Protein AF-A0A4P0YDC3-F1 (afdb_monomer)

InterPro domains:
  IPR026992 Non-haem dioxygenase, N-terminal domain [PF14226] (11-134)
  IPR027443 Isopenicillin N synthase-like superfamily [G3DSA:2.60.120.330] (5-147)

Secondary structure (DSSP, 8-state):
-----PPPSS--EEE-GGGGSS-HHHHHHHHHHHHHHHHHTS--EEE-----HHHHHHHHHHHHHHHTS-HHHHHTTBGGG-TTS-EEE-TT--B-TTSPBPS--EEE---B--TTSHHHHTT-TT-B-----S-TTHHHHHHHHHHHH--PPP------PPPP----------------

Solvent-accessible surface area (backbone atoms only — not comparable to full-atom values): 11478 Å² total; per-residue (Å²): 136,84,82,79,78,67,81,76,92,71,72,52,73,44,66,46,53,45,66,79,52,88,52,63,69,53,29,48,54,45,50,51,51,52,54,45,36,50,73,65,67,63,51,64,48,78,40,61,78,82,71,60,65,67,48,58,49,33,34,51,52,36,51,52,57,56,70,68,46,56,66,75,66,42,56,77,41,29,24,91,77,37,89,19,67,22,19,27,41,61,64,50,72,57,53,63,84,92,54,69,56,41,95,48,69,51,71,46,78,70,73,76,32,56,80,86,34,70,55,36,69,68,65,40,83,64,43,26,57,61,69,69,69,99,48,90,64,28,59,65,27,55,49,55,58,59,62,70,78,65,67,81,74,77,82,79,84,72,87,78,80,80,86,84,84,85,82,89,80,92,82,93,82,86,85,80,85,84,89,134

Radius of gyration: 25.14 Å; Cα contacts (8 Å, |Δi|>4): 186; chains: 1; bounding box: 80×45×43 Å

Nearest PDB structures (foldseek):
  6jyv-assembly2_B  TM=8.951E-01  e=2.544E-10  Pseudomonas aeruginosa PAO1
  5c3p-assembly2_B  TM=7.351E-01  e=6.019E-05  Neurospora crassa
  5c3q-assembly4_D  TM=7.100E-01  e=6.019E-05  Neurospora crassa
  1gp4-assembly1_A  TM=6.843E-01  e=4.316E-05  Arabidopsis thaliana
  5c3p-assembly1_A  TM=7.098E-01  e=1.429E-04  Neurospora crassa

Sequence (180 aa):
MTAVKHAFTELPTIDIRDLAGDDLARRQAVADAIGRAAREVGFFYITGHGIDPALIAGVREAAKQIFALPMEEKMNYYIGHSKSHKGYVPEGEEIYGSGKPDHKEAFDIGFQAADDHPLVLAGTPLIGANEWPDLPDFRARGAGLLRRGFRPRPPSVRRFRPRARPAGRVFQTGGDLPAG

Foldseek 3Di:
DDPPLDDDPDAAEAECQCCPPPDPVSVVVSVVVVVCSCVRPVGHHYDNPPDDVVLVVLQVVLVVQLVPDDPVLQCVQDLVPDQQSFGKDDFQPDDDDPHGTDGDIDGGDDDADDCPRPCNVVSPHNDYHHDFDPDPCNCVSNVVVVVVVDDPDDPPDDPDDDDDDDDDDDDDDDDDDDDD

pLDDT: mean 79.77, std 24.05, range [25.38, 98.12]

Structure (mmCIF, N/CA/C/O backbone):
data_AF-A0A4P0YDC3-F1
#
_entry.id   AF-A0A4P0YDC3-F1
#
loop_
_atom_site.group_PDB
_atom_site.id
_atom_site.type_symbol
_atom_site.label_atom_id
_atom_site.label_alt_id
_atom_site.label_comp_id
_atom_site.label_asym_id
_atom_site.label_entity_id
_atom_site.label_seq_id
_atom_site.pdbx_PDB_ins_code
_atom_site.Cartn_x
_atom_site.Cartn_y
_atom_site.Cartn_z
_atom_site.occupancy
_atom_site.B_iso_or_equiv
_atom_site.auth_seq_id
_atom_site.auth_comp_id
_atom_site.auth_asym_id
_atom_site.auth_atom_id
_atom_site.pdbx_PDB_model_num
ATOM 1 N N . MET A 1 1 ? 25.829 27.439 -11.980 1.00 39.50 1 MET A N 1
ATOM 2 C CA . MET A 1 1 ? 25.140 26.679 -13.042 1.00 39.50 1 MET A CA 1
ATOM 3 C C . MET A 1 1 ? 23.756 26.321 -12.539 1.00 39.50 1 MET A C 1
ATOM 5 O O . MET A 1 1 ? 23.632 25.491 -11.650 1.00 39.50 1 MET A O 1
ATOM 9 N N . THR A 1 2 ? 22.738 27.020 -13.024 1.00 41.06 2 THR A N 1
ATOM 10 C CA . THR A 1 2 ? 21.336 26.783 -12.672 1.00 41.06 2 THR A CA 1
ATOM 11 C C . THR A 1 2 ? 20.883 25.525 -13.407 1.00 41.06 2 THR A C 1
ATOM 13 O O . THR A 1 2 ? 20.904 25.504 -14.635 1.00 41.06 2 THR A O 1
ATOM 16 N N . ALA A 1 3 ? 20.547 24.456 -12.684 1.00 53.84 3 ALA A N 1
ATOM 17 C CA . ALA A 1 3 ? 19.982 23.261 -13.300 1.00 53.84 3 ALA A CA 1
ATOM 18 C C . ALA A 1 3 ? 18.631 23.635 -13.921 1.00 53.84 3 ALA A C 1
ATOM 20 O O . ALA A 1 3 ? 17.686 23.976 -13.209 1.00 53.84 3 ALA A O 1
ATOM 21 N N . VAL A 1 4 ? 18.549 23.612 -15.250 1.00 53.22 4 VAL A N 1
ATOM 22 C CA . VAL A 1 4 ? 17.273 23.720 -15.954 1.00 53.22 4 VAL A CA 1
ATOM 23 C C . VAL A 1 4 ? 16.505 22.440 -15.634 1.00 53.22 4 VAL A C 1
ATOM 25 O O . VAL A 1 4 ? 16.855 21.365 -16.115 1.00 53.22 4 VAL A O 1
ATOM 28 N N . LYS A 1 5 ? 15.486 22.532 -14.774 1.00 59.75 5 LYS A N 1
ATOM 29 C CA . LYS A 1 5 ? 14.489 21.466 -14.641 1.00 59.75 5 LYS A CA 1
ATOM 30 C C . LYS A 1 5 ? 13.738 21.414 -15.966 1.00 59.75 5 LYS A C 1
ATOM 32 O O . LYS A 1 5 ? 12.913 22.285 -16.232 1.00 59.75 5 LYS A O 1
ATOM 37 N N . HIS A 1 6 ? 14.047 20.437 -16.810 1.00 64.69 6 HIS A N 1
ATOM 38 C CA . HIS A 1 6 ? 13.175 20.126 -17.932 1.00 64.69 6 HIS A CA 1
ATOM 39 C C . HIS A 1 6 ? 11.819 19.714 -17.352 1.00 64.69 6 HIS A C 1
ATOM 41 O O . HIS A 1 6 ? 11.732 18.757 -16.586 1.00 64.69 6 HIS A O 1
ATOM 47 N N . ALA A 1 7 ? 10.778 20.492 -17.644 1.00 79.94 7 ALA A N 1
ATOM 48 C CA . ALA A 1 7 ? 9.418 20.109 -17.304 1.00 79.94 7 ALA A CA 1
ATOM 49 C C . ALA A 1 7 ? 9.028 18.903 -18.171 1.00 79.94 7 ALA A C 1
ATOM 51 O O . ALA A 1 7 ? 9.237 18.924 -19.384 1.00 79.94 7 ALA A O 1
ATOM 52 N N . PHE A 1 8 ? 8.496 17.849 -17.556 1.00 83.69 8 PHE A N 1
ATOM 53 C CA . PHE A 1 8 ? 7.957 16.692 -18.269 1.00 83.69 8 PHE A CA 1
ATOM 54 C C . PHE A 1 8 ? 6.505 16.964 -18.684 1.00 83.69 8 PHE A C 1
ATOM 56 O O . PHE A 1 8 ? 5.779 17.675 -17.991 1.00 83.69 8 PHE A O 1
ATOM 63 N N . THR A 1 9 ? 6.074 16.394 -19.808 1.00 89.38 9 THR A N 1
ATOM 64 C CA . THR A 1 9 ? 4.695 16.525 -20.318 1.00 89.38 9 THR A CA 1
ATOM 65 C C . THR A 1 9 ? 3.854 15.272 -20.096 1.00 89.38 9 THR A C 1
ATOM 67 O O . THR A 1 9 ? 2.636 15.320 -20.233 1.00 89.38 9 THR A O 1
ATOM 70 N N . GLU A 1 10 ? 4.488 14.155 -19.744 1.00 90.69 10 GLU A N 1
ATOM 71 C CA . GLU A 1 10 ? 3.836 12.878 -19.465 1.00 90.69 10 GLU A CA 1
ATOM 72 C C . GLU A 1 10 ? 4.596 12.100 -18.386 1.00 90.69 10 GLU A C 1
ATOM 74 O O . GLU A 1 10 ? 5.800 12.290 -18.196 1.00 90.69 10 GLU A O 1
ATOM 79 N N . LEU A 1 11 ? 3.888 11.224 -17.670 1.00 93.44 11 LEU A N 1
ATOM 80 C CA . LEU A 1 11 ? 4.512 10.308 -16.720 1.00 93.44 11 LEU A CA 1
ATOM 81 C C . LEU A 1 11 ? 5.037 9.073 -17.464 1.00 93.44 11 LEU A C 1
ATOM 83 O O . LEU A 1 11 ? 4.252 8.399 -18.140 1.00 93.44 11 LEU A O 1
ATOM 87 N N . PRO A 1 12 ? 6.323 8.715 -17.305 1.00 95.50 12 PRO A N 1
ATOM 88 C CA . PRO A 1 12 ? 6.865 7.500 -17.893 1.00 95.50 12 PRO A CA 1
ATOM 89 C C . PRO A 1 12 ? 6.092 6.271 -17.420 1.00 95.50 12 PRO A C 1
ATOM 91 O O . PRO A 1 12 ? 5.760 6.153 -16.241 1.00 95.50 12 PRO A O 1
ATOM 94 N N . THR A 1 13 ? 5.844 5.329 -18.326 1.00 97.50 13 THR A N 1
ATOM 95 C CA . THR A 1 13 ? 5.317 4.004 -17.984 1.00 97.50 13 THR A CA 1
ATOM 96 C C . THR A 1 13 ? 6.410 2.970 -18.208 1.00 97.50 13 THR A C 1
ATOM 98 O O . THR A 1 13 ? 6.936 2.854 -19.312 1.00 97.50 13 THR A O 1
ATOM 101 N N . ILE A 1 14 ? 6.770 2.232 -17.159 1.00 97.69 14 ILE A N 1
ATOM 102 C CA . ILE A 1 14 ? 7.899 1.301 -17.161 1.00 97.69 14 ILE A CA 1
ATOM 103 C C . ILE A 1 14 ? 7.389 -0.120 -16.946 1.00 97.69 14 ILE A C 1
ATOM 105 O O . ILE A 1 14 ? 6.765 -0.426 -15.930 1.00 97.69 14 ILE A O 1
ATOM 109 N N . ASP A 1 15 ? 7.701 -1.003 -17.889 1.00 97.00 15 ASP A N 1
ATOM 110 C CA . ASP A 1 15 ? 7.456 -2.432 -17.739 1.00 97.00 15 ASP A CA 1
ATOM 111 C C . ASP A 1 15 ? 8.577 -3.081 -16.925 1.00 97.00 15 ASP A C 1
ATOM 113 O O . ASP A 1 15 ? 9.754 -2.975 -17.275 1.00 97.00 15 ASP A O 1
ATOM 117 N N . ILE A 1 16 ? 8.213 -3.753 -15.833 1.00 97.50 16 ILE A N 1
ATOM 118 C CA . ILE A 1 16 ? 9.182 -4.344 -14.906 1.00 97.50 16 ILE A CA 1
ATOM 119 C C . ILE A 1 16 ? 9.328 -5.864 -15.024 1.00 97.50 16 ILE A C 1
ATOM 121 O O . ILE A 1 16 ? 9.996 -6.465 -14.180 1.00 97.50 16 ILE A O 1
ATOM 125 N N . ARG A 1 17 ? 8.741 -6.507 -16.046 1.00 95.75 17 ARG A N 1
ATOM 126 C CA . ARG A 1 17 ? 8.781 -7.976 -16.210 1.00 95.75 17 ARG A CA 1
ATOM 127 C C . ARG A 1 17 ? 10.196 -8.541 -16.150 1.00 95.75 17 ARG A C 1
ATOM 129 O O . ARG A 1 17 ? 10.429 -9.552 -15.489 1.00 95.75 17 ARG A O 1
ATOM 136 N N . ASP A 1 18 ? 11.142 -7.859 -16.787 1.00 95.50 18 ASP A N 1
ATOM 137 C CA . ASP A 1 18 ? 12.527 -8.319 -16.867 1.00 95.50 18 ASP A CA 1
ATOM 138 C C . ASP A 1 18 ? 13.286 -8.230 -15.529 1.00 95.50 18 ASP A C 1
ATOM 140 O O . ASP A 1 18 ? 14.314 -8.889 -15.381 1.00 95.50 18 ASP A O 1
ATOM 144 N N . LEU A 1 19 ? 12.783 -7.509 -14.510 1.00 95.00 19 LEU A N 1
ATOM 145 C CA . LEU A 1 19 ? 13.422 -7.467 -13.180 1.00 95.00 19 LEU A CA 1
ATOM 146 C C . LEU A 1 19 ? 13.466 -8.838 -12.496 1.00 95.00 19 LEU A C 1
ATOM 148 O O . LEU A 1 19 ? 14.364 -9.098 -11.690 1.00 95.00 19 LEU A O 1
ATOM 152 N N . ALA A 1 20 ? 12.497 -9.703 -12.800 1.00 90.38 20 ALA A N 1
ATOM 153 C CA . ALA A 1 20 ? 12.413 -11.052 -12.253 1.00 90.38 20 ALA A CA 1
ATOM 154 C C . ALA A 1 20 ? 13.224 -12.088 -13.055 1.00 90.38 20 ALA A C 1
ATOM 156 O O . ALA A 1 20 ? 13.320 -13.232 -12.617 1.00 90.38 20 ALA A O 1
ATOM 157 N N . GLY A 1 21 ? 13.785 -11.710 -14.209 1.00 90.19 21 GLY A N 1
ATOM 158 C CA . GLY A 1 21 ? 14.547 -12.603 -15.080 1.00 90.19 21 GLY A CA 1
ATOM 159 C C . GLY A 1 21 ? 16.015 -12.781 -14.677 1.00 90.19 21 GLY A C 1
ATOM 160 O O . GLY A 1 21 ? 16.548 -12.096 -13.799 1.00 90.19 21 GLY A O 1
ATOM 161 N N . ASP A 1 22 ? 16.697 -13.691 -15.374 1.00 93.75 22 ASP A N 1
ATOM 162 C CA . ASP A 1 22 ? 18.116 -13.997 -15.144 1.00 93.75 22 ASP A CA 1
ATOM 163 C C . ASP A 1 22 ? 19.075 -13.173 -16.018 1.00 93.75 22 ASP A C 1
ATOM 165 O O . ASP A 1 22 ? 20.266 -13.074 -15.713 1.00 93.75 22 ASP A O 1
ATOM 169 N N . ASP A 1 23 ? 18.568 -12.525 -17.069 1.00 97.19 23 ASP A N 1
ATOM 170 C CA . ASP A 1 23 ? 19.362 -11.683 -17.966 1.00 97.19 23 ASP A CA 1
ATOM 171 C C . ASP A 1 23 ? 19.769 -10.378 -17.259 1.00 97.19 23 ASP A C 1
ATOM 173 O O . ASP A 1 23 ? 18.944 -9.545 -16.877 1.00 97.19 23 ASP A O 1
ATOM 177 N N . LEU A 1 24 ? 21.074 -10.200 -17.041 1.00 97.31 24 LEU A N 1
ATOM 178 C CA . LEU A 1 24 ? 21.610 -9.004 -16.395 1.00 97.31 24 LEU A CA 1
ATOM 179 C C . LEU A 1 24 ? 21.402 -7.738 -17.236 1.00 97.31 24 LEU A C 1
ATOM 181 O O . LEU A 1 24 ? 21.070 -6.702 -16.667 1.00 97.31 24 LEU A O 1
ATOM 185 N N . ALA A 1 25 ? 21.563 -7.812 -18.558 1.00 97.88 25 ALA A N 1
ATOM 186 C CA . ALA A 1 25 ? 21.451 -6.644 -19.425 1.00 97.88 25 ALA A CA 1
ATOM 187 C C . ALA A 1 25 ? 20.013 -6.113 -19.445 1.00 97.88 25 ALA A C 1
ATOM 189 O O . ALA A 1 25 ? 19.796 -4.906 -19.340 1.00 97.88 25 ALA A O 1
ATOM 190 N N . ARG A 1 26 ? 19.022 -7.012 -19.484 1.00 97.19 26 ARG A N 1
ATOM 191 C CA . ARG A 1 26 ? 17.603 -6.625 -19.418 1.00 97.19 26 ARG A CA 1
ATOM 192 C C . ARG A 1 26 ? 17.219 -6.037 -18.066 1.00 97.19 26 ARG A C 1
ATOM 194 O O . ARG A 1 26 ? 16.576 -4.991 -18.014 1.00 97.19 26 ARG A O 1
ATOM 201 N N . ARG A 1 27 ? 17.674 -6.646 -16.966 1.00 97.75 27 ARG A N 1
ATOM 202 C CA . ARG A 1 27 ? 17.483 -6.084 -15.617 1.00 97.75 27 ARG A CA 1
ATOM 203 C C . ARG A 1 27 ? 18.089 -4.689 -15.493 1.00 97.75 27 ARG A C 1
ATOM 205 O O . ARG A 1 27 ? 17.446 -3.801 -14.938 1.00 97.75 27 ARG A O 1
ATOM 212 N N . GLN A 1 28 ? 19.295 -4.497 -16.029 1.00 98.00 28 GLN A N 1
ATOM 213 C CA . GLN A 1 28 ? 19.970 -3.202 -16.017 1.00 98.00 28 GLN A CA 1
ATOM 214 C C . GLN A 1 28 ? 19.194 -2.161 -16.828 1.00 98.00 28 GLN A C 1
ATOM 216 O O . GLN A 1 28 ? 18.989 -1.057 -16.340 1.00 98.00 28 GLN A O 1
ATOM 221 N N . ALA A 1 29 ? 18.680 -2.518 -18.007 1.00 97.94 29 ALA A N 1
ATOM 222 C CA . ALA A 1 29 ? 17.886 -1.604 -18.825 1.00 97.94 29 ALA A CA 1
ATOM 223 C C . ALA A 1 29 ? 16.626 -1.098 -18.095 1.00 97.94 29 ALA A C 1
ATOM 225 O O . ALA A 1 29 ? 16.324 0.098 -18.147 1.00 97.94 29 ALA A O 1
ATOM 226 N N . VAL A 1 30 ? 15.920 -1.978 -17.369 1.00 97.94 30 VAL A N 1
ATOM 227 C CA . VAL A 1 30 ? 14.769 -1.576 -16.541 1.00 97.94 30 VAL A CA 1
ATOM 228 C C . VAL A 1 30 ? 15.212 -0.697 -15.368 1.00 97.94 30 VAL A C 1
ATOM 230 O O . VAL A 1 30 ? 14.593 0.335 -15.110 1.00 97.94 30 VAL A O 1
ATOM 233 N N . ALA A 1 31 ? 16.298 -1.058 -14.676 1.00 97.69 31 ALA A N 1
ATOM 234 C CA . ALA A 1 31 ? 16.840 -0.255 -13.579 1.00 97.69 31 ALA A CA 1
ATOM 235 C C . ALA A 1 31 ? 17.259 1.152 -14.042 1.00 97.69 31 ALA A C 1
ATOM 237 O O . ALA A 1 31 ? 16.962 2.137 -13.364 1.00 97.69 31 ALA A O 1
ATOM 238 N N . ASP A 1 32 ? 17.872 1.266 -15.220 1.00 98.12 32 ASP A N 1
ATOM 239 C CA . ASP A 1 32 ? 18.261 2.542 -15.818 1.00 98.12 32 ASP A CA 1
ATOM 240 C C . ASP A 1 32 ? 17.036 3.385 -16.188 1.00 98.12 32 ASP A C 1
ATOM 242 O O . ASP A 1 32 ? 17.044 4.602 -15.991 1.00 98.12 32 ASP A O 1
ATOM 246 N N . ALA A 1 33 ? 15.968 2.759 -16.693 1.00 97.12 33 ALA A N 1
ATOM 247 C CA . ALA A 1 33 ? 14.707 3.441 -16.972 1.00 97.12 33 ALA A CA 1
ATOM 248 C C . ALA A 1 33 ? 14.066 3.996 -15.690 1.00 97.12 33 ALA A C 1
ATOM 250 O O . ALA A 1 33 ? 13.703 5.173 -15.655 1.00 97.12 33 ALA A O 1
ATOM 251 N N . ILE A 1 34 ? 14.007 3.192 -14.621 1.00 97.69 34 ILE A N 1
ATOM 252 C CA . ILE A 1 34 ? 13.526 3.626 -13.298 1.00 97.69 34 ILE A CA 1
ATOM 253 C C . ILE A 1 34 ? 14.390 4.778 -12.777 1.00 97.69 34 ILE A C 1
ATOM 255 O O . ILE A 1 34 ? 13.869 5.805 -12.345 1.00 97.69 34 ILE A O 1
ATOM 259 N N . GLY A 1 35 ? 15.715 4.641 -12.862 1.00 97.00 35 GLY A N 1
ATOM 260 C CA . GLY A 1 35 ? 16.661 5.651 -12.400 1.00 97.00 35 GLY A CA 1
ATOM 261 C C . GLY A 1 35 ? 16.582 6.967 -13.178 1.00 97.00 35 GLY A C 1
ATOM 262 O O . GLY A 1 35 ? 16.811 8.028 -12.599 1.00 97.00 35 GLY A O 1
ATOM 263 N N . ARG A 1 36 ? 16.268 6.937 -14.479 1.00 95.50 36 ARG A N 1
ATOM 264 C CA . ARG A 1 36 ? 15.984 8.152 -15.264 1.00 95.50 36 ARG A CA 1
ATOM 265 C C . ARG A 1 36 ? 14.669 8.791 -14.830 1.00 95.50 36 ARG A C 1
ATOM 267 O O . ARG A 1 36 ? 14.685 9.950 -14.428 1.00 95.50 36 ARG A O 1
ATOM 274 N N . ALA A 1 37 ? 13.573 8.031 -14.798 1.00 95.56 37 ALA A N 1
ATOM 275 C CA . ALA A 1 37 ? 12.265 8.554 -14.403 1.00 95.56 37 ALA A CA 1
ATOM 276 C C . ALA A 1 37 ? 12.279 9.159 -12.988 1.00 95.56 37 ALA A C 1
ATOM 278 O O . ALA A 1 37 ? 11.754 10.247 -12.772 1.00 95.56 37 ALA A O 1
ATOM 279 N N . ALA A 1 38 ? 12.956 8.516 -12.034 1.00 95.31 38 ALA A N 1
ATOM 280 C CA . ALA A 1 38 ? 13.101 9.033 -10.676 1.00 95.31 38 ALA A CA 1
ATOM 281 C C . ALA A 1 38 ? 13.884 10.360 -10.607 1.00 95.31 38 ALA A C 1
ATOM 283 O O . ALA A 1 38 ? 13.545 11.220 -9.800 1.00 95.31 38 ALA A O 1
ATOM 284 N N . ARG A 1 39 ? 14.922 10.545 -11.437 1.00 94.44 39 ARG A N 1
ATOM 285 C CA . ARG A 1 39 ? 15.751 11.767 -11.440 1.00 94.44 39 ARG A CA 1
ATOM 286 C C . ARG A 1 39 ? 15.124 12.919 -12.217 1.00 94.44 39 ARG A C 1
ATOM 288 O O . ARG A 1 39 ? 15.295 14.069 -11.826 1.00 94.44 39 ARG A O 1
ATOM 295 N N . GLU A 1 40 ? 14.457 12.614 -13.322 1.00 92.69 40 GLU A N 1
ATOM 296 C CA . GLU A 1 40 ? 13.943 13.618 -14.259 1.00 92.69 40 GLU A CA 1
ATOM 297 C C . GLU A 1 40 ? 12.503 14.030 -13.932 1.00 92.69 40 GLU A C 1
ATOM 299 O O . GLU A 1 40 ? 12.160 15.203 -14.052 1.00 92.69 40 GLU A O 1
ATOM 304 N N . VAL A 1 41 ? 11.676 13.085 -13.472 1.00 94.19 41 VAL A N 1
ATOM 305 C CA . VAL A 1 41 ? 10.235 13.284 -13.228 1.00 94.19 41 VAL A CA 1
ATOM 306 C C . VAL A 1 41 ? 9.893 13.169 -11.741 1.00 94.19 41 VAL A C 1
ATOM 308 O O . VAL A 1 41 ? 9.091 13.941 -11.223 1.00 94.19 41 VAL A O 1
ATOM 311 N N . GLY A 1 42 ? 10.496 12.203 -11.044 1.00 93.25 42 GLY A N 1
ATOM 312 C CA . GLY A 1 42 ? 10.187 11.864 -9.650 1.00 93.25 42 GLY A CA 1
ATOM 313 C C . GLY A 1 42 ? 9.027 10.874 -9.481 1.00 93.25 42 GLY A C 1
ATOM 314 O O . GLY A 1 42 ? 8.858 10.329 -8.395 1.00 93.25 42 GLY A O 1
ATOM 315 N N . PHE A 1 43 ? 8.275 10.588 -10.550 1.00 94.56 43 PHE A N 1
ATOM 316 C CA . PHE A 1 43 ? 7.151 9.646 -10.574 1.00 94.56 43 PHE A CA 1
ATOM 317 C C . PHE A 1 43 ? 7.097 8.885 -11.905 1.00 94.56 43 PHE A C 1
ATOM 319 O O . PHE A 1 43 ? 7.576 9.372 -12.928 1.00 94.56 43 PHE A O 1
ATOM 326 N N . PHE A 1 44 ? 6.510 7.688 -11.894 1.00 96.62 44 PHE A N 1
ATOM 327 C CA . PHE A 1 44 ? 6.279 6.859 -13.080 1.00 96.62 44 PHE A CA 1
ATOM 328 C C . PHE A 1 44 ? 5.198 5.808 -12.799 1.00 96.62 44 PHE A C 1
ATOM 330 O O . PHE A 1 44 ? 4.986 5.407 -11.653 1.00 96.62 44 PHE A O 1
ATOM 337 N N . TYR A 1 45 ? 4.532 5.336 -13.850 1.00 97.06 45 TYR A N 1
ATOM 338 C CA . TYR A 1 45 ? 3.656 4.170 -13.798 1.00 97.06 45 TYR A CA 1
ATOM 339 C C . TYR A 1 45 ? 4.458 2.884 -13.998 1.00 97.06 45 TYR A C 1
ATOM 341 O O . TYR A 1 45 ? 5.460 2.860 -14.713 1.00 97.06 45 TYR A O 1
ATOM 349 N N . ILE A 1 46 ? 3.988 1.796 -13.392 1.00 96.38 46 ILE A N 1
ATOM 350 C CA . ILE A 1 46 ? 4.568 0.461 -13.547 1.00 96.38 46 ILE A CA 1
ATOM 351 C C . ILE A 1 46 ? 3.561 -0.445 -14.248 1.00 96.38 46 ILE A C 1
ATOM 353 O O . ILE A 1 46 ? 2.402 -0.528 -13.845 1.00 96.38 46 ILE A O 1
ATOM 357 N N . THR A 1 47 ? 4.027 -1.191 -15.243 1.00 96.88 47 THR A N 1
ATOM 358 C CA . THR A 1 47 ? 3.302 -2.309 -15.859 1.00 96.88 47 THR A CA 1
ATOM 359 C C . THR A 1 47 ? 4.108 -3.595 -15.707 1.00 96.88 47 THR A C 1
ATOM 361 O O . THR A 1 47 ? 5.255 -3.586 -15.261 1.00 96.88 47 THR A O 1
ATOM 364 N N . GLY A 1 48 ? 3.499 -4.747 -15.999 1.00 95.19 48 GLY A N 1
ATOM 365 C CA . GLY A 1 48 ? 4.240 -6.009 -15.955 1.00 95.19 48 GLY A CA 1
ATOM 366 C C . GLY A 1 48 ? 4.594 -6.510 -14.545 1.00 95.19 48 GLY A C 1
ATOM 367 O O . GLY A 1 48 ? 5.379 -7.440 -14.399 1.00 95.19 48 GLY A O 1
ATOM 368 N N . HIS A 1 49 ? 3.989 -5.938 -13.499 1.00 94.00 49 HIS A N 1
ATOM 369 C CA . HIS A 1 49 ? 4.250 -6.268 -12.091 1.00 94.00 49 HIS A CA 1
ATOM 370 C C . HIS A 1 49 ? 3.731 -7.653 -11.649 1.00 94.00 49 HIS A C 1
ATOM 372 O O . HIS A 1 49 ? 4.070 -8.122 -10.565 1.00 94.00 49 HIS A O 1
ATOM 378 N N . GLY A 1 50 ? 2.886 -8.315 -12.450 1.00 92.56 50 GLY A N 1
ATOM 379 C CA . GLY A 1 50 ? 2.395 -9.672 -12.162 1.00 92.56 50 GLY A CA 1
ATOM 380 C C . GLY A 1 50 ? 1.485 -9.782 -10.928 1.00 92.56 50 GLY A C 1
ATOM 381 O O . GLY A 1 50 ? 1.372 -10.859 -10.335 1.00 92.56 50 GLY A O 1
ATOM 382 N N . ILE A 1 51 ? 0.857 -8.674 -10.520 1.00 92.06 51 ILE A N 1
ATOM 383 C CA . ILE A 1 51 ? -0.162 -8.666 -9.460 1.00 92.06 51 ILE A CA 1
ATOM 384 C C . ILE A 1 51 ? -1.486 -9.026 -10.120 1.00 92.06 51 ILE A C 1
ATOM 386 O O . ILE A 1 51 ? -1.878 -8.388 -11.094 1.00 92.06 51 ILE A O 1
ATOM 390 N N . ASP A 1 52 ? -2.146 -10.046 -9.585 1.00 93.88 52 ASP A N 1
ATOM 391 C CA . ASP A 1 52 ? -3.457 -10.480 -10.053 1.00 93.88 52 ASP A CA 1
ATOM 392 C C . ASP A 1 52 ? -4.483 -9.336 -9.897 1.00 93.88 52 ASP A C 1
ATOM 394 O O . ASP A 1 52 ? -4.648 -8.825 -8.781 1.00 93.88 52 ASP A O 1
ATOM 398 N N . PRO A 1 53 ? -5.185 -8.923 -10.971 1.00 93.12 53 PRO A N 1
ATOM 399 C CA . PRO A 1 53 ? -6.245 -7.920 -10.896 1.00 93.12 53 PRO A CA 1
ATOM 400 C C . PRO A 1 53 ? -7.321 -8.229 -9.846 1.00 93.12 53 PRO A C 1
ATOM 402 O O . PRO A 1 53 ? -7.865 -7.299 -9.248 1.00 93.12 53 PRO A O 1
ATOM 405 N N . ALA A 1 54 ? -7.594 -9.508 -9.563 1.00 94.25 54 ALA A N 1
ATOM 406 C CA . ALA A 1 54 ? -8.551 -9.915 -8.537 1.00 94.25 54 ALA A CA 1
ATOM 407 C C . ALA A 1 54 ? -8.102 -9.516 -7.120 1.00 94.25 54 ALA A C 1
ATOM 409 O O . ALA A 1 54 ? -8.939 -9.164 -6.290 1.00 94.25 54 ALA A O 1
ATOM 410 N N . LEU A 1 55 ? -6.791 -9.494 -6.841 1.00 93.75 55 LEU A N 1
ATOM 411 C CA . LEU A 1 55 ? -6.263 -9.012 -5.557 1.00 93.75 55 LEU A CA 1
ATOM 412 C C . LEU A 1 55 ? -6.470 -7.502 -5.410 1.00 93.75 55 LEU A C 1
ATOM 414 O O . LEU A 1 55 ? -6.871 -7.038 -4.346 1.00 93.75 55 LEU A O 1
ATOM 418 N N . ILE A 1 56 ? -6.241 -6.740 -6.484 1.00 93.69 56 ILE A N 1
ATOM 419 C CA . ILE A 1 56 ? -6.464 -5.287 -6.498 1.00 93.69 56 ILE A CA 1
ATOM 420 C C . ILE A 1 56 ? -7.951 -4.984 -6.284 1.00 93.69 56 ILE A C 1
ATOM 422 O O . ILE A 1 56 ? -8.296 -4.129 -5.468 1.00 93.69 56 ILE A O 1
ATOM 426 N N . ALA A 1 57 ? -8.833 -5.703 -6.984 1.00 95.25 57 ALA A N 1
ATOM 427 C CA . ALA A 1 57 ? -10.275 -5.591 -6.797 1.00 95.25 57 ALA A CA 1
ATOM 428 C C . ALA A 1 57 ? -10.684 -5.943 -5.358 1.00 95.25 57 ALA A C 1
ATOM 430 O O . ALA A 1 57 ? -11.412 -5.180 -4.731 1.00 95.25 57 ALA A O 1
ATOM 431 N N . GLY A 1 58 ? -10.149 -7.031 -4.796 1.00 94.81 58 GLY A N 1
ATOM 432 C CA . GLY A 1 58 ? -10.413 -7.441 -3.418 1.00 94.81 58 GLY A CA 1
ATOM 433 C C . GLY A 1 58 ? -10.055 -6.366 -2.391 1.00 94.81 58 GLY A C 1
ATOM 434 O O . GLY A 1 58 ? -10.878 -6.056 -1.533 1.00 94.81 58 GLY A O 1
ATOM 435 N N . VAL A 1 59 ? -8.868 -5.755 -2.498 1.00 94.38 59 VAL A N 1
ATOM 436 C CA . VAL A 1 59 ? -8.451 -4.658 -1.603 1.00 94.38 59 VAL A CA 1
ATOM 437 C C . VAL A 1 59 ? -9.388 -3.453 -1.728 1.00 94.38 59 VAL A C 1
ATOM 439 O O . VAL A 1 59 ? -9.771 -2.876 -0.714 1.00 94.38 59 VAL A O 1
ATOM 442 N N . ARG A 1 60 ? -9.813 -3.096 -2.949 1.00 95.44 60 ARG A N 1
ATOM 443 C CA . ARG A 1 60 ? -10.784 -2.008 -3.163 1.00 95.44 60 ARG A CA 1
ATOM 444 C C . ARG A 1 60 ? -12.135 -2.305 -2.518 1.00 95.44 60 ARG A C 1
ATOM 446 O O . ARG A 1 60 ? -12.721 -1.408 -1.924 1.00 95.44 60 ARG A O 1
ATOM 453 N N . GLU A 1 61 ? -12.621 -3.539 -2.611 1.00 96.25 61 GLU A N 1
ATOM 454 C CA . GLU A 1 61 ? -13.875 -3.929 -1.961 1.00 96.25 61 GLU A CA 1
ATOM 455 C C . GLU A 1 61 ? -13.758 -3.929 -0.433 1.00 96.25 61 GLU A C 1
ATOM 457 O O . GLU A 1 61 ? -14.664 -3.447 0.238 1.00 96.25 61 GLU A O 1
ATOM 462 N N . ALA A 1 62 ? -12.636 -4.390 0.127 1.00 95.44 62 ALA A N 1
ATOM 463 C CA . ALA A 1 62 ? -12.382 -4.288 1.565 1.00 95.44 62 ALA A CA 1
ATOM 464 C C . ALA A 1 62 ? -12.379 -2.820 2.034 1.00 95.44 62 ALA A C 1
ATOM 466 O O . ALA A 1 62 ? -13.043 -2.485 3.012 1.00 95.44 62 ALA A O 1
ATOM 467 N N . ALA A 1 63 ? -11.713 -1.929 1.290 1.00 95.56 63 ALA A N 1
ATOM 468 C CA . ALA A 1 63 ? -11.711 -0.496 1.580 1.00 95.56 63 ALA A CA 1
ATOM 469 C C . ALA A 1 63 ? -13.133 0.097 1.563 1.00 95.56 63 ALA A C 1
ATOM 471 O O . ALA A 1 63 ? -13.527 0.784 2.499 1.00 95.56 63 ALA A O 1
ATOM 472 N N . LYS A 1 64 ? -13.945 -0.220 0.545 1.00 96.44 64 LYS A N 1
ATOM 473 C CA . LYS A 1 64 ? -15.349 0.226 0.492 1.00 96.44 64 LYS A CA 1
ATOM 474 C C . LYS A 1 64 ? -16.158 -0.245 1.700 1.00 96.44 64 LYS A C 1
ATOM 476 O O . LYS A 1 64 ? -16.949 0.530 2.219 1.00 96.44 64 LYS A O 1
ATOM 481 N N . GLN A 1 65 ? -15.975 -1.495 2.133 1.00 96.44 65 GLN A N 1
ATOM 482 C CA . GLN A 1 65 ? -16.708 -2.051 3.271 1.00 96.44 65 GLN A CA 1
ATOM 483 C C . GLN A 1 65 ? -16.412 -1.292 4.563 1.00 96.44 65 GLN A C 1
ATOM 485 O O . GLN A 1 65 ? -17.348 -0.893 5.247 1.00 96.44 65 GLN A O 1
ATOM 490 N N . ILE A 1 66 ? -15.133 -1.075 4.888 1.00 96.00 66 ILE A N 1
ATOM 491 C CA . ILE A 1 66 ? -14.782 -0.407 6.143 1.00 96.00 66 ILE A CA 1
ATOM 492 C C . ILE A 1 66 ? -15.173 1.070 6.130 1.00 96.00 66 ILE A C 1
ATOM 494 O O . ILE A 1 66 ? -15.720 1.551 7.114 1.00 96.00 66 ILE A O 1
ATOM 498 N N . PHE A 1 67 ? -14.971 1.781 5.018 1.00 96.56 67 PHE A N 1
ATOM 499 C CA . PHE A 1 67 ? -15.290 3.210 4.952 1.00 96.56 67 PHE A CA 1
ATOM 500 C C . PHE A 1 67 ? -16.797 3.490 4.880 1.00 96.56 67 PHE A C 1
ATOM 502 O O . PHE A 1 67 ? -17.229 4.582 5.245 1.00 96.56 67 PHE A O 1
ATOM 509 N N . ALA A 1 68 ? -17.605 2.495 4.495 1.00 97.00 68 ALA A N 1
ATOM 510 C CA . ALA A 1 68 ? -19.063 2.561 4.573 1.00 97.00 68 ALA A CA 1
ATOM 511 C C . ALA A 1 68 ? -19.618 2.395 6.000 1.00 97.00 68 ALA A C 1
ATOM 513 O O . ALA A 1 68 ? -20.800 2.671 6.213 1.00 97.00 68 ALA A O 1
ATOM 514 N N . LEU A 1 69 ? -18.809 1.944 6.967 1.00 96.88 69 LEU A N 1
ATOM 515 C CA . LEU A 1 69 ? -19.246 1.835 8.356 1.00 96.88 69 LEU A CA 1
ATOM 516 C C . LEU A 1 69 ? -19.494 3.221 8.981 1.00 96.88 69 LEU A C 1
ATOM 518 O O . LEU A 1 69 ? -18.810 4.194 8.635 1.00 96.88 69 LEU A O 1
ATOM 522 N N . PRO A 1 70 ? -20.418 3.320 9.955 1.00 97.19 70 PRO A N 1
ATOM 523 C CA . PRO A 1 70 ? -20.553 4.505 10.794 1.00 97.19 70 PRO A CA 1
ATOM 524 C C . PRO A 1 70 ? -19.226 4.882 11.461 1.00 97.19 70 PRO A C 1
ATOM 526 O O . PRO A 1 70 ? -18.425 4.017 11.814 1.00 97.19 70 PRO A O 1
ATOM 529 N N . MET A 1 71 ? -19.000 6.182 11.679 1.00 95.75 71 MET A N 1
ATOM 530 C CA . MET A 1 71 ? -17.760 6.678 12.293 1.00 95.75 71 MET A CA 1
ATOM 531 C C . MET A 1 71 ? -17.461 5.998 13.637 1.00 95.75 71 MET A C 1
ATOM 533 O O . MET A 1 71 ? -16.325 5.610 13.879 1.00 95.75 71 MET A O 1
ATOM 537 N N . GLU A 1 72 ? -18.475 5.801 14.481 1.00 95.88 72 GLU A N 1
ATOM 538 C CA . GLU A 1 72 ? -18.325 5.134 15.782 1.00 95.88 72 GLU A CA 1
ATOM 539 C C . GLU A 1 72 ? -17.768 3.710 15.645 1.00 95.88 72 GLU A C 1
ATOM 541 O O . GLU A 1 72 ? -16.876 3.318 16.393 1.00 95.88 72 GLU A O 1
ATOM 546 N N . GLU A 1 73 ? -18.225 2.959 14.640 1.00 96.12 73 GLU A N 1
ATOM 547 C CA . GLU A 1 73 ? -17.723 1.611 14.370 1.00 96.12 73 GLU A CA 1
ATOM 548 C C . GLU A 1 73 ? -16.296 1.629 13.815 1.00 96.12 73 GLU A C 1
ATOM 550 O O . GLU A 1 73 ? -15.478 0.796 14.205 1.00 96.12 73 GLU A O 1
ATOM 555 N N . LYS A 1 74 ? -15.962 2.597 12.949 1.00 95.88 74 LYS A N 1
ATOM 556 C CA . LYS A 1 74 ? -14.592 2.768 12.431 1.00 95.88 74 LYS A CA 1
AT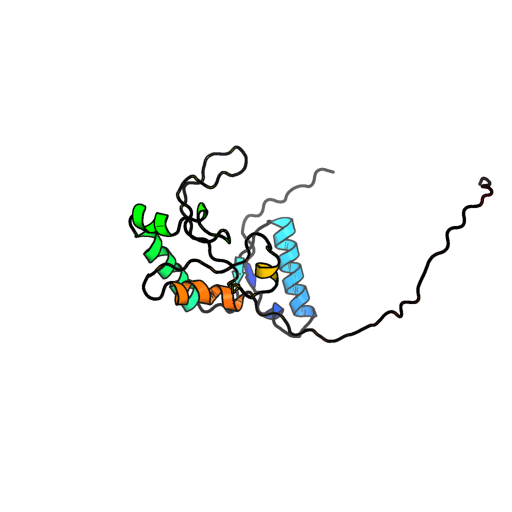OM 557 C C . LYS A 1 74 ? -13.604 3.105 13.549 1.00 95.88 74 LYS A C 1
ATOM 559 O O . LYS A 1 74 ? -12.507 2.549 13.585 1.00 95.88 74 LYS A O 1
ATOM 564 N N . MET A 1 75 ? -14.011 3.943 14.503 1.00 95.75 75 MET A N 1
ATOM 565 C CA . MET A 1 75 ? -13.188 4.344 15.650 1.00 95.75 75 MET A CA 1
ATOM 566 C C . MET A 1 75 ? -12.880 3.199 16.627 1.00 95.75 75 MET A C 1
ATOM 568 O O . MET A 1 75 ? -11.908 3.303 17.377 1.00 95.75 75 MET A O 1
ATOM 572 N N . ASN A 1 76 ? -13.606 2.075 16.577 1.00 95.44 76 ASN A N 1
ATOM 573 C CA . ASN A 1 76 ? -13.209 0.860 17.305 1.00 95.44 76 ASN A CA 1
ATOM 574 C C . ASN A 1 76 ? -11.848 0.316 16.842 1.00 95.44 76 ASN A C 1
ATOM 576 O O . ASN A 1 76 ? -11.185 -0.385 17.601 1.00 95.44 76 ASN A O 1
ATOM 580 N N . TYR A 1 77 ? -11.427 0.661 15.624 1.00 95.06 77 TYR A N 1
ATOM 581 C CA . TYR A 1 77 ? -10.145 0.274 15.040 1.00 95.06 77 TYR A CA 1
ATOM 582 C C . TYR A 1 77 ? -9.146 1.433 15.005 1.00 95.06 77 TYR A C 1
ATOM 584 O O . TYR A 1 77 ? -8.229 1.414 14.191 1.00 95.06 77 TYR A O 1
ATOM 592 N N . TYR A 1 78 ? -9.344 2.474 15.817 1.00 95.50 78 TYR A N 1
ATOM 593 C CA . TYR A 1 78 ? -8.534 3.687 15.766 1.00 95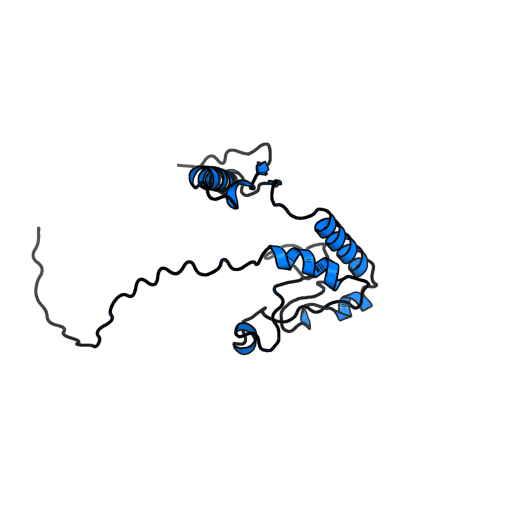.50 78 TYR A CA 1
ATOM 594 C C . TYR A 1 78 ? -7.032 3.413 15.964 1.00 95.50 78 TYR A C 1
ATOM 596 O O . TYR A 1 78 ? -6.612 2.817 16.960 1.00 95.50 78 TYR A O 1
ATOM 604 N N . ILE A 1 79 ? -6.215 3.926 15.040 1.00 94.00 79 ILE A N 1
ATOM 605 C CA . ILE A 1 79 ? -4.765 3.710 14.980 1.00 94.00 79 ILE A CA 1
ATOM 606 C C . ILE A 1 79 ? -4.041 4.119 16.271 1.00 94.00 79 ILE A C 1
ATOM 608 O O . ILE A 1 79 ? -3.052 3.484 16.647 1.00 94.00 79 ILE A O 1
ATOM 612 N N . GLY A 1 80 ? -4.550 5.133 16.981 1.00 91.69 80 GLY A N 1
ATOM 613 C CA . GLY A 1 80 ? -3.976 5.629 18.233 1.00 91.69 80 GLY A CA 1
ATOM 614 C C . GLY A 1 80 ? -4.092 4.656 19.410 1.00 91.69 80 GLY A C 1
ATOM 615 O O . GLY A 1 80 ? -3.349 4.789 20.381 1.00 91.69 80 GLY A O 1
ATOM 616 N N . HIS A 1 81 ? -4.979 3.659 19.333 1.00 90.50 81 HIS A N 1
ATOM 617 C CA . HIS A 1 81 ? -5.086 2.590 20.334 1.00 90.50 81 HIS A CA 1
ATOM 618 C C . HIS A 1 81 ? -4.206 1.376 20.001 1.00 90.50 81 HIS A C 1
ATOM 620 O O . HIS A 1 81 ? -3.925 0.553 20.876 1.00 90.50 81 HIS A O 1
ATOM 626 N N . SER A 1 82 ? -3.740 1.270 18.755 1.00 89.88 82 SER A N 1
ATOM 627 C CA . SER A 1 82 ? -2.994 0.108 18.288 1.00 89.88 82 SER A CA 1
ATOM 628 C C . SER A 1 82 ? -1.538 0.137 18.765 1.00 89.88 82 SER A C 1
ATOM 630 O O . SER A 1 82 ? -0.800 1.109 18.578 1.00 89.88 82 SER A O 1
ATOM 632 N N . LYS A 1 83 ? -1.053 -1.012 19.249 1.00 85.25 83 LYS A N 1
ATOM 633 C CA . LYS A 1 83 ? 0.348 -1.201 19.679 1.00 85.25 83 LYS A CA 1
ATOM 634 C C . LYS A 1 83 ? 1.369 -1.100 18.546 1.00 85.25 83 LYS A C 1
ATOM 636 O O . LYS A 1 83 ? 2.555 -0.921 18.807 1.00 85.25 83 LYS A O 1
ATOM 641 N N . SER A 1 84 ? 0.937 -1.268 17.297 1.00 90.00 84 SER A N 1
ATOM 642 C CA . SER A 1 84 ? 1.836 -1.316 16.141 1.00 90.00 84 SER A CA 1
ATOM 643 C C . SER A 1 84 ? 1.527 -0.257 15.082 1.00 90.00 84 SER A C 1
ATOM 645 O O . SER A 1 84 ? 2.033 -0.357 13.966 1.00 90.00 84 SER A O 1
ATOM 647 N N . HIS A 1 85 ? 0.742 0.763 15.450 1.00 93.00 85 HIS A N 1
ATOM 648 C CA . HIS A 1 85 ? 0.330 1.865 14.576 1.00 93.00 85 HIS A CA 1
ATOM 649 C C . HIS A 1 85 ? -0.302 1.381 13.254 1.00 93.00 85 HIS A C 1
ATOM 651 O O . HIS A 1 85 ? 0.178 1.680 12.165 1.00 93.00 85 HIS A O 1
ATOM 657 N N . LYS A 1 86 ? -1.326 0.530 13.367 1.00 94.06 86 LYS A N 1
ATOM 658 C CA . LYS A 1 86 ? -2.151 0.007 12.270 1.00 94.06 86 LYS A CA 1
ATOM 659 C C . LYS A 1 86 ? -3.611 0.172 12.658 1.00 94.06 86 LYS A C 1
ATOM 661 O O . LYS A 1 86 ? -3.921 0.124 13.844 1.00 94.06 86 LYS A O 1
ATOM 666 N N . GLY A 1 87 ? -4.485 0.321 11.678 1.00 95.38 87 GLY A N 1
ATOM 667 C CA . GLY A 1 87 ? -5.903 0.554 11.914 1.00 95.38 87 GLY A CA 1
ATOM 668 C C . GLY A 1 87 ? -6.406 1.831 11.256 1.00 95.38 87 GLY A C 1
ATOM 669 O O . GLY A 1 87 ? -5.776 2.386 10.361 1.00 95.38 87 GLY A O 1
ATOM 670 N N . TYR A 1 88 ? -7.580 2.262 11.684 1.00 96.44 88 TYR A N 1
ATOM 671 C CA . TYR A 1 88 ? -8.321 3.378 11.132 1.00 96.44 88 TYR A CA 1
ATOM 672 C C . TYR A 1 88 ? -7.729 4.732 11.537 1.00 96.44 88 TYR A C 1
ATOM 674 O O . TYR A 1 88 ? -7.471 4.975 12.716 1.00 96.44 88 TYR A O 1
ATOM 682 N N . VAL A 1 89 ? -7.584 5.619 10.555 1.00 95.25 89 VAL A N 1
ATOM 683 C CA . VAL A 1 89 ? -7.168 7.014 10.716 1.00 95.25 89 VAL A CA 1
ATOM 684 C C . VAL A 1 89 ? -8.349 7.910 10.320 1.00 95.25 89 VAL A C 1
ATOM 686 O O . VAL A 1 89 ? -8.720 7.914 9.139 1.00 95.25 89 VAL A O 1
ATOM 689 N N . PRO A 1 90 ? -8.984 8.629 11.260 1.00 93.69 90 PRO A N 1
ATOM 690 C CA . PRO A 1 90 ? -10.028 9.596 10.948 1.00 93.69 90 PRO A CA 1
ATOM 691 C C . PRO A 1 90 ? -9.522 10.785 10.123 1.00 93.69 90 PRO A C 1
ATOM 693 O O . PRO A 1 90 ? -8.331 11.093 10.051 1.00 93.69 90 PRO A O 1
ATOM 696 N N . GLU A 1 91 ? -10.475 11.488 9.518 1.00 90.62 91 GLU A N 1
ATOM 697 C CA . GLU A 1 91 ? -10.199 12.707 8.767 1.00 90.62 91 GLU A CA 1
ATOM 698 C C . GLU A 1 91 ? -9.545 13.791 9.631 1.00 90.62 91 GLU A C 1
ATOM 700 O O . GLU A 1 91 ? -9.933 14.026 10.777 1.00 90.62 91 GLU A O 1
ATOM 705 N N . GLY A 1 92 ? -8.564 14.482 9.049 1.00 81.75 92 GLY A N 1
ATOM 706 C CA . GLY A 1 92 ? -7.903 15.627 9.662 1.00 81.75 92 GLY A CA 1
ATOM 707 C C . GLY A 1 92 ? -6.805 15.295 10.677 1.00 81.75 92 GLY A C 1
ATOM 708 O O . GLY A 1 92 ? -6.224 16.214 11.252 1.00 81.75 92 GLY A O 1
ATOM 709 N N . GLU A 1 93 ? -6.489 14.018 10.893 1.00 81.19 93 GLU A N 1
ATOM 710 C CA . GLU A 1 93 ? -5.397 13.620 11.789 1.00 81.19 93 GLU A CA 1
ATOM 711 C C . GLU A 1 93 ? -4.016 13.770 11.141 1.00 81.19 93 GLU A C 1
ATOM 713 O O . GLU A 1 93 ? -3.048 14.171 11.790 1.00 81.19 93 GLU A O 1
ATOM 718 N N . GLU A 1 94 ? -3.918 13.514 9.838 1.00 78.38 94 GLU A N 1
ATOM 719 C CA . GLU A 1 94 ? -2.671 13.703 9.108 1.00 78.38 94 GLU A CA 1
ATOM 720 C C . GLU A 1 94 ? -2.516 15.150 8.633 1.00 78.38 94 GLU A C 1
ATOM 722 O O . GLU A 1 94 ? -3.282 15.662 7.813 1.00 78.38 94 GLU A O 1
ATOM 727 N N . ILE A 1 95 ? -1.472 15.804 9.146 1.00 78.88 95 ILE A N 1
ATOM 728 C CA . ILE A 1 95 ? -1.088 17.171 8.797 1.00 78.88 95 ILE A CA 1
ATOM 729 C C . ILE A 1 95 ? 0.312 17.134 8.187 1.00 78.88 95 ILE A C 1
ATOM 731 O O . ILE A 1 95 ? 1.281 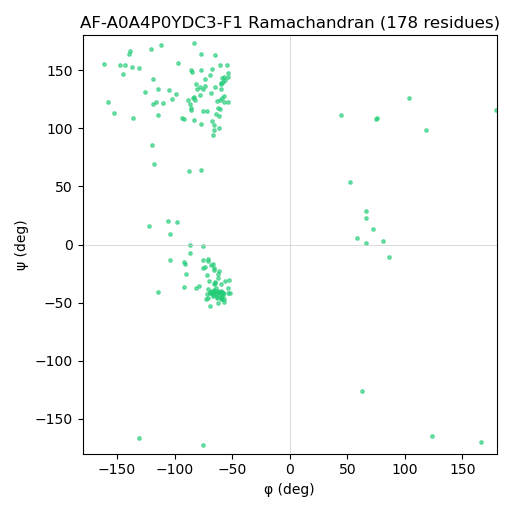16.717 8.824 1.00 78.88 95 ILE A O 1
ATOM 735 N N . TYR A 1 96 ? 0.442 17.605 6.947 1.00 69.62 96 TYR A N 1
ATOM 736 C CA . TYR A 1 96 ? 1.748 17.710 6.305 1.00 69.62 96 TYR A CA 1
ATOM 737 C C . TYR A 1 96 ? 2.457 19.006 6.723 1.00 69.62 96 T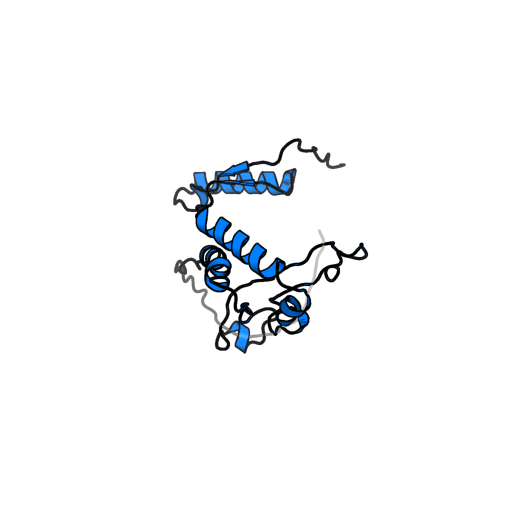YR A C 1
ATOM 739 O O . TYR A 1 96 ? 2.091 20.104 6.294 1.00 69.62 96 TYR A O 1
ATOM 747 N N . GLY A 1 97 ? 3.490 18.887 7.561 1.00 76.56 97 GLY A N 1
ATOM 748 C CA . GLY A 1 97 ? 4.258 20.031 8.061 1.00 76.56 97 GLY A CA 1
ATOM 749 C C . GLY A 1 97 ? 3.392 20.985 8.889 1.00 76.56 97 GLY A C 1
ATOM 750 O O . GLY A 1 97 ? 2.733 20.566 9.832 1.00 76.56 97 GLY A O 1
ATOM 751 N N . SER A 1 98 ? 3.385 22.271 8.536 1.00 76.12 98 SER A N 1
ATOM 752 C CA . SER A 1 98 ? 2.488 23.288 9.114 1.00 76.12 98 SER A CA 1
ATOM 753 C C . SER A 1 98 ? 1.249 23.559 8.245 1.00 76.12 98 SER A C 1
ATOM 755 O O . SER A 1 98 ? 0.653 24.634 8.327 1.00 76.12 98 SER A O 1
ATOM 757 N N . GLY A 1 99 ? 0.918 22.627 7.346 1.00 76.31 99 GLY A N 1
ATOM 758 C CA . GLY A 1 99 ? -0.170 22.750 6.383 1.00 76.31 99 GLY A CA 1
ATOM 759 C C . GLY A 1 99 ? -1.565 22.575 6.983 1.00 76.31 99 GLY A C 1
ATOM 760 O O . GLY A 1 99 ? -1.756 22.490 8.194 1.00 76.31 99 GLY A O 1
ATOM 761 N N . LYS A 1 100 ? -2.564 22.529 6.097 1.00 81.25 100 LYS A N 1
ATOM 762 C CA . LYS A 1 100 ? -3.937 22.173 6.472 1.00 81.25 100 LYS A CA 1
ATOM 763 C C . LYS A 1 100 ? -4.046 20.654 6.656 1.00 81.25 100 LYS A C 1
ATOM 765 O O . LYS A 1 100 ? -3.312 19.935 5.975 1.00 81.25 100 LYS A O 1
ATOM 770 N N . PRO A 1 101 ? -4.947 20.181 7.531 1.00 81.69 101 PRO A N 1
ATOM 771 C CA . PRO A 1 101 ? -5.236 18.759 7.645 1.00 81.69 101 PRO A CA 1
ATOM 772 C C . PRO A 1 101 ? -5.690 18.164 6.311 1.00 81.69 101 PRO A C 1
ATOM 774 O O . PRO A 1 101 ? -6.370 18.840 5.533 1.00 81.69 101 PRO A O 1
ATOM 777 N N . ASP A 1 102 ? -5.303 16.917 6.054 1.00 80.81 102 ASP A N 1
ATOM 778 C CA . ASP A 1 102 ? -5.733 16.198 4.860 1.00 80.81 102 ASP A CA 1
ATOM 779 C C . ASP A 1 102 ? -7.203 15.764 4.980 1.00 80.81 102 ASP A C 1
ATOM 781 O O . ASP A 1 102 ? -7.643 15.256 6.017 1.00 80.81 102 ASP A O 1
ATOM 785 N N . HIS A 1 103 ? -7.958 15.951 3.899 1.00 88.38 103 HIS A N 1
ATOM 786 C CA . HIS A 1 103 ? -9.364 15.560 3.794 1.00 88.38 103 HIS A CA 1
ATOM 787 C C . HIS A 1 103 ? -9.461 14.109 3.324 1.00 88.38 103 HIS A C 1
ATOM 789 O O . HIS A 1 103 ? -9.935 13.810 2.224 1.00 88.38 103 HIS A O 1
ATOM 795 N N . LYS A 1 104 ? -8.947 13.202 4.154 1.00 90.81 104 LYS A N 1
ATOM 796 C CA . LYS A 1 104 ? -8.997 11.762 3.919 1.00 90.81 104 LYS A CA 1
ATOM 797 C C . LYS A 1 104 ? -9.171 11.008 5.224 1.00 90.81 104 LYS A C 1
ATOM 799 O O . LYS A 1 104 ? -8.594 11.373 6.240 1.00 90.81 104 LYS A O 1
ATOM 804 N N . GLU A 1 105 ? -9.875 9.896 5.148 1.00 94.38 105 GLU A N 1
ATOM 805 C CA . GLU A 1 105 ? -9.741 8.808 6.109 1.00 94.38 105 GLU A CA 1
ATOM 806 C C . GLU A 1 105 ? -8.802 7.732 5.543 1.00 94.38 105 GLU A C 1
ATOM 808 O O . GLU A 1 105 ? -8.623 7.628 4.323 1.00 94.38 105 GLU A O 1
ATOM 813 N N . ALA A 1 106 ? -8.184 6.935 6.413 1.00 95.31 106 ALA A N 1
ATOM 814 C CA . ALA A 1 106 ? -7.316 5.832 6.006 1.00 95.31 106 ALA A CA 1
ATOM 815 C C . ALA A 1 106 ? -7.514 4.587 6.875 1.00 95.31 106 ALA A C 1
ATOM 817 O O . ALA A 1 106 ? -8.106 4.634 7.952 1.00 95.31 106 ALA A O 1
ATOM 818 N N . PHE A 1 107 ? -7.026 3.451 6.381 1.00 95.50 107 PHE A N 1
ATOM 819 C CA . PHE A 1 107 ? -6.905 2.234 7.171 1.00 95.50 107 PHE A CA 1
ATOM 820 C C . PHE A 1 107 ? -5.548 1.591 6.903 1.00 95.50 107 PHE A C 1
ATOM 822 O O . PHE A 1 107 ? -5.304 1.040 5.825 1.00 95.50 107 PHE A O 1
ATOM 829 N N . ASP A 1 108 ? -4.676 1.666 7.898 1.00 94.44 108 ASP A N 1
ATOM 830 C CA . ASP A 1 108 ? -3.279 1.298 7.774 1.00 94.44 108 ASP A CA 1
ATOM 831 C C . ASP A 1 108 ? -3.070 -0.179 8.076 1.00 94.44 108 ASP A C 1
ATOM 833 O O . ASP A 1 108 ? -3.412 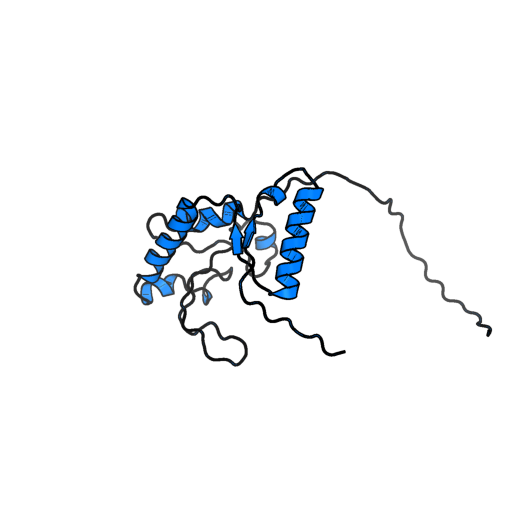-0.695 9.142 1.00 94.44 108 ASP A O 1
ATOM 837 N N . ILE A 1 109 ? -2.460 -0.860 7.110 1.00 92.56 109 ILE A N 1
ATOM 838 C CA . ILE A 1 109 ? -2.123 -2.276 7.176 1.00 92.56 109 ILE A CA 1
ATOM 839 C C . ILE A 1 109 ? -0.629 -2.401 6.884 1.00 92.56 109 ILE A C 1
ATOM 841 O O . ILE A 1 109 ? -0.125 -1.859 5.901 1.00 92.56 109 ILE A O 1
ATOM 845 N N . GLY A 1 110 ? 0.091 -3.147 7.715 1.00 90.31 110 GLY A N 1
ATOM 846 C CA . GLY A 1 110 ? 1.528 -3.346 7.580 1.00 90.31 110 GLY A CA 1
ATOM 847 C C . GLY A 1 110 ? 1.953 -4.807 7.655 1.00 90.31 110 GLY A C 1
ATOM 848 O O . GLY A 1 110 ? 1.152 -5.745 7.580 1.00 90.31 110 GLY A O 1
ATOM 849 N N . PHE A 1 111 ? 3.261 -5.006 7.814 1.00 88.06 111 PHE A N 1
ATOM 850 C CA . PHE A 1 111 ? 3.839 -6.332 7.997 1.00 88.06 111 PHE A CA 1
ATOM 851 C C . PHE A 1 111 ? 3.209 -7.035 9.207 1.00 88.06 111 PHE A C 1
ATOM 853 O O . PHE A 1 111 ? 3.257 -6.523 10.323 1.00 88.06 111 PHE A O 1
ATOM 860 N N . GLN A 1 112 ? 2.624 -8.213 8.975 1.00 87.94 112 GLN A N 1
ATOM 861 C CA . GLN A 1 112 ? 2.038 -9.030 10.033 1.00 87.94 112 GLN A CA 1
ATOM 862 C C . GLN A 1 112 ? 3.153 -9.748 10.799 1.00 87.94 112 GLN A C 1
ATOM 864 O O . GLN A 1 112 ? 3.664 -10.767 10.332 1.00 87.94 112 GLN A O 1
ATOM 869 N N . ALA A 1 113 ? 3.474 -9.253 11.991 1.00 90.06 113 ALA A N 1
ATOM 870 C CA . ALA A 1 113 ? 4.343 -9.938 12.941 1.00 90.06 113 ALA A CA 1
ATOM 871 C C . ALA A 1 113 ? 3.503 -10.538 14.079 1.00 90.06 113 ALA A C 1
ATOM 873 O O . ALA A 1 113 ? 2.614 -9.871 14.603 1.00 90.06 113 ALA A O 1
ATOM 874 N N . ALA A 1 114 ? 3.753 -11.801 14.428 1.00 90.00 114 ALA A N 1
ATOM 875 C CA . ALA A 1 114 ? 3.187 -12.420 15.627 1.00 90.00 114 ALA A CA 1
ATOM 876 C C . ALA A 1 114 ? 3.930 -11.942 16.886 1.00 90.00 114 ALA A C 1
ATOM 878 O O . ALA A 1 114 ? 5.036 -11.410 16.784 1.00 90.00 114 ALA A O 1
ATOM 879 N N . ASP A 1 115 ? 3.336 -12.142 18.062 1.00 90.69 115 ASP A N 1
ATOM 880 C CA . ASP A 1 115 ? 3.882 -11.645 19.335 1.00 90.69 115 ASP A CA 1
ATOM 881 C C . ASP A 1 115 ? 5.254 -12.245 19.687 1.00 90.69 115 ASP A C 1
ATOM 883 O O . ASP A 1 115 ? 6.058 -11.617 20.372 1.00 90.69 115 ASP A O 1
ATOM 887 N N . ASP A 1 116 ? 5.553 -13.439 19.174 1.00 93.56 116 ASP A N 1
ATOM 888 C CA . ASP A 1 116 ? 6.833 -14.133 19.331 1.00 93.56 116 ASP A CA 1
ATOM 889 C C . ASP A 1 116 ? 7.885 -13.740 18.276 1.00 93.56 116 ASP A C 1
ATOM 891 O O . ASP A 1 116 ? 9.018 -14.229 18.301 1.00 93.56 116 ASP A O 1
ATOM 895 N N . HIS A 1 117 ? 7.550 -12.844 17.342 1.00 93.44 117 HIS A N 1
ATOM 896 C CA . HIS A 1 117 ? 8.477 -12.411 16.307 1.00 93.44 117 HIS A CA 1
ATOM 897 C C . HIS A 1 117 ? 9.664 -11.651 16.934 1.00 93.44 117 HIS A C 1
ATOM 899 O O . HIS A 1 117 ? 9.442 -10.743 17.739 1.00 93.44 117 HIS A O 1
ATOM 905 N N . PRO A 1 118 ? 10.926 -11.903 16.522 1.00 95.06 118 PRO A N 1
ATOM 906 C CA . PRO A 1 118 ? 12.102 -11.290 17.151 1.00 95.06 118 PRO A CA 1
ATOM 907 C C . PRO A 1 118 ? 12.056 -9.760 17.232 1.00 95.06 118 PRO A C 1
ATOM 909 O O . PRO A 1 118 ? 12.472 -9.178 18.227 1.00 95.06 118 PRO A O 1
ATOM 912 N N . LEU A 1 119 ? 11.516 -9.101 16.200 1.00 92.50 119 L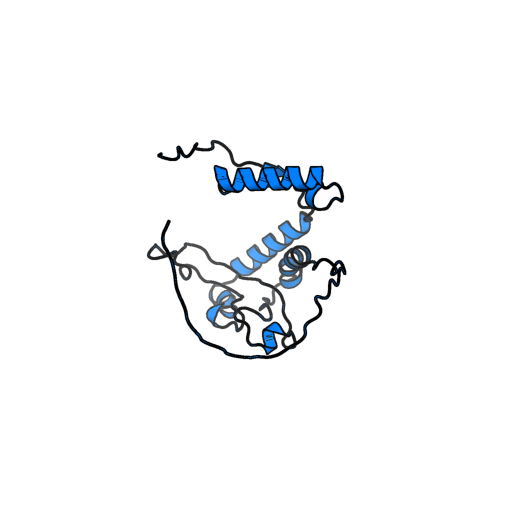EU A N 1
ATOM 913 C CA . LEU A 1 119 ? 11.353 -7.641 16.191 1.00 92.50 119 LEU A CA 1
ATOM 914 C C . LEU A 1 119 ? 10.279 -7.141 17.172 1.00 92.50 119 LEU A C 1
ATOM 916 O O . LEU A 1 119 ? 10.434 -6.046 17.706 1.00 92.50 119 LEU A O 1
ATOM 920 N N . VAL A 1 120 ? 9.228 -7.930 17.423 1.00 92.62 120 VAL A N 1
ATOM 921 C CA . VAL A 1 120 ? 8.186 -7.597 18.409 1.00 92.62 120 VAL A CA 1
ATOM 922 C C . VAL A 1 120 ? 8.746 -7.758 19.818 1.00 92.62 120 VAL A C 1
ATOM 924 O O . VAL A 1 120 ? 8.656 -6.832 20.618 1.00 92.62 120 VAL A O 1
ATOM 927 N N . LEU A 1 121 ? 9.430 -8.874 20.088 1.00 94.38 121 LEU A N 1
ATOM 928 C CA . LEU A 1 121 ? 10.106 -9.117 21.367 1.00 94.38 121 LEU A CA 1
ATOM 929 C C . LEU A 1 121 ? 11.181 -8.064 21.676 1.00 94.38 121 LEU A C 1
ATOM 931 O O . LEU A 1 121 ? 11.376 -7.698 22.831 1.00 94.38 121 LEU A O 1
ATOM 935 N N . ALA A 1 122 ? 11.859 -7.550 20.647 1.00 94.62 122 ALA A N 1
ATOM 936 C CA . ALA A 1 122 ? 12.829 -6.465 20.776 1.00 94.62 122 ALA A CA 1
ATOM 937 C C . ALA A 1 122 ? 12.192 -5.075 20.988 1.00 94.62 122 ALA A C 1
ATOM 939 O O . ALA A 1 122 ? 12.924 -4.094 21.103 1.00 94.62 122 ALA A O 1
ATOM 940 N N . GLY A 1 123 ? 10.857 -4.962 21.006 1.00 92.31 123 GLY A N 1
ATOM 941 C CA . GLY A 1 123 ? 10.153 -3.686 21.156 1.00 92.31 123 GLY A CA 1
ATOM 942 C C . GLY A 1 123 ? 10.358 -2.737 19.973 1.00 92.31 123 GLY A C 1
ATOM 943 O O . GLY A 1 123 ? 10.350 -1.521 20.155 1.00 92.31 123 GLY A O 1
ATOM 944 N N . THR A 1 124 ? 10.587 -3.275 18.768 1.00 92.25 124 THR A N 1
ATOM 945 C CA . THR A 1 124 ? 10.821 -2.453 17.572 1.00 92.25 124 THR A CA 1
ATOM 946 C C . THR A 1 124 ? 9.566 -1.626 17.275 1.00 92.25 124 THR A C 1
ATOM 948 O O . THR A 1 124 ? 8.501 -2.219 17.073 1.00 92.25 124 THR A O 1
ATOM 951 N N . PRO A 1 125 ? 9.659 -0.284 17.204 1.00 90.81 125 PRO A N 1
ATOM 952 C CA . PRO A 1 125 ? 8.504 0.561 16.920 1.00 90.81 125 PRO A CA 1
ATOM 953 C C . PRO A 1 125 ? 7.779 0.143 15.635 1.00 90.81 125 PRO A C 1
ATOM 955 O O . PRO A 1 125 ? 8.416 -0.251 14.659 1.00 90.81 125 PRO A O 1
ATOM 958 N N . LEU A 1 126 ? 6.446 0.269 15.628 1.00 90.56 126 LEU A N 1
ATOM 959 C CA . LEU A 1 126 ? 5.561 -0.007 14.481 1.00 90.56 126 LEU A CA 1
ATOM 960 C C . LEU A 1 126 ? 5.494 -1.483 14.031 1.00 90.56 126 LEU A C 1
ATOM 962 O O . LEU A 1 126 ? 4.783 -1.808 13.075 1.00 90.56 126 LEU A O 1
ATOM 966 N N . ILE A 1 127 ? 6.187 -2.407 14.701 1.00 91.75 127 ILE A N 1
ATOM 967 C CA . ILE A 1 127 ? 6.146 -3.838 14.374 1.00 91.75 127 ILE A CA 1
ATOM 968 C C . ILE A 1 127 ? 5.175 -4.566 15.307 1.00 91.75 127 ILE A C 1
ATOM 970 O O . ILE A 1 127 ? 5.252 -4.440 16.523 1.00 91.75 127 ILE A O 1
ATOM 974 N N . GLY A 1 128 ? 4.257 -5.345 14.731 1.00 90.50 128 GLY A N 1
ATOM 975 C CA . GLY A 1 128 ? 3.268 -6.124 15.476 1.00 90.50 128 GLY A CA 1
ATOM 976 C C . GLY A 1 128 ? 2.142 -6.639 14.585 1.00 90.50 128 GLY A C 1
ATOM 977 O O . GLY A 1 128 ? 2.219 -6.557 13.354 1.00 90.50 128 GLY A O 1
ATOM 978 N N . ALA A 1 129 ? 1.100 -7.183 15.209 1.00 90.81 129 ALA A N 1
ATOM 979 C CA . ALA A 1 129 ? -0.076 -7.665 14.500 1.00 90.81 129 ALA A CA 1
ATOM 980 C C . ALA A 1 129 ? -0.883 -6.506 13.889 1.00 90.81 129 ALA A C 1
ATOM 982 O O . ALA A 1 129 ? -0.970 -5.425 14.469 1.00 90.81 129 ALA A O 1
ATOM 983 N N . ASN A 1 130 ? -1.493 -6.749 12.725 1.00 91.31 130 ASN A N 1
ATOM 984 C CA . ASN A 1 130 ? -2.555 -5.884 12.214 1.00 91.31 130 ASN A CA 1
ATOM 985 C C . ASN A 1 130 ? -3.836 -6.117 13.026 1.00 91.31 130 ASN A C 1
ATOM 987 O O . ASN A 1 130 ? -4.163 -7.268 13.335 1.00 91.31 130 ASN A O 1
ATOM 991 N N . GLU A 1 131 ? -4.578 -5.047 13.289 1.00 89.19 131 GLU A N 1
ATOM 992 C CA . GLU A 1 131 ? -5.940 -5.116 13.814 1.00 89.19 131 GLU A CA 1
ATOM 993 C C . GLU A 1 131 ? -6.899 -5.273 12.635 1.00 89.19 131 GLU A C 1
ATOM 995 O O . GLU A 1 131 ? -6.950 -4.432 11.742 1.00 89.19 131 GLU A O 1
ATOM 1000 N N . TRP A 1 132 ? -7.595 -6.407 12.574 1.00 91.94 132 TRP A N 1
ATOM 1001 C CA . TRP A 1 132 ? -8.470 -6.734 11.452 1.00 91.94 132 TRP A CA 1
ATOM 1002 C C . TRP A 1 132 ? -9.928 -6.492 11.843 1.00 91.94 132 TRP A C 1
ATOM 1004 O O . TRP A 1 132 ? -10.373 -7.096 12.820 1.00 91.94 132 TRP A O 1
ATOM 1014 N N . PRO A 1 133 ? -10.679 -5.687 11.075 1.00 93.38 133 PRO A N 1
ATOM 1015 C CA . PRO A 1 133 ? -12.112 -5.557 11.251 1.00 93.38 133 PRO A CA 1
ATOM 1016 C C . PRO A 1 133 ? -12.835 -6.887 11.099 1.00 93.38 133 PRO A C 1
ATOM 1018 O O . PRO A 1 133 ? -12.484 -7.691 10.227 1.00 93.38 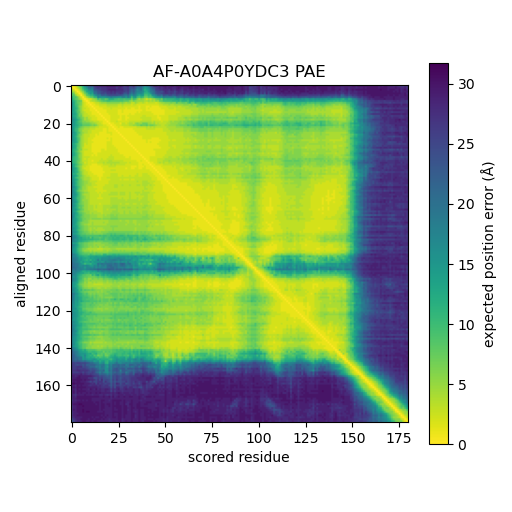133 PRO A O 1
ATOM 1021 N N . ASP A 1 134 ? -13.878 -7.080 11.904 1.00 92.81 134 ASP A N 1
ATOM 1022 C CA . ASP A 1 134 ? -14.806 -8.205 11.762 1.00 92.81 134 ASP A CA 1
ATOM 1023 C C . ASP A 1 134 ? -15.786 -7.950 10.605 1.00 92.81 134 ASP A C 1
ATOM 1025 O O . ASP A 1 134 ? -16.985 -7.745 10.775 1.00 92.81 134 ASP A O 1
ATOM 1029 N N . LEU A 1 135 ? -15.225 -7.868 9.398 1.00 93.12 135 LEU A N 1
ATOM 1030 C CA . LEU A 1 135 ? -15.938 -7.635 8.150 1.00 93.12 135 LEU A CA 1
ATOM 1031 C C . LEU A 1 135 ? -15.731 -8.823 7.200 1.00 93.12 135 LEU A C 1
ATOM 1033 O O . LEU A 1 135 ? -14.617 -9.361 7.123 1.00 93.12 135 LEU A O 1
ATOM 1037 N N . PRO A 1 136 ? -16.760 -9.223 6.426 1.00 93.75 136 PRO A N 1
ATOM 1038 C CA . PRO A 1 136 ? -16.675 -10.375 5.535 1.00 93.75 136 PRO A CA 1
ATOM 1039 C C . PRO A 1 136 ? -15.481 -10.304 4.577 1.00 93.75 136 PRO A C 1
ATOM 1041 O O . PRO A 1 136 ? -15.345 -9.365 3.792 1.00 93.75 136 PRO A O 1
ATOM 1044 N N . ASP A 1 137 ? -14.627 -11.329 4.626 1.00 93.06 137 ASP A N 1
ATOM 1045 C CA . ASP A 1 137 ? -13.405 -11.483 3.824 1.00 93.06 137 ASP A CA 1
ATOM 1046 C C . ASP A 1 137 ? -12.354 -10.363 3.954 1.00 93.06 137 ASP A C 1
ATOM 1048 O O . ASP A 1 137 ? -11.347 -10.398 3.238 1.00 93.06 137 ASP A O 1
ATOM 1052 N N . PHE A 1 138 ? -12.523 -9.384 4.849 1.00 93.25 138 PHE A N 1
ATOM 1053 C CA . PHE A 1 138 ? -11.679 -8.185 4.884 1.00 93.25 138 PHE A CA 1
ATOM 1054 C C . PHE A 1 138 ? -10.199 -8.533 5.049 1.00 93.25 138 PHE A C 1
ATOM 1056 O O . PHE A 1 138 ? -9.353 -8.119 4.255 1.00 93.25 138 PHE A O 1
ATOM 1063 N N . ARG A 1 139 ? -9.881 -9.392 6.024 1.00 91.88 139 ARG A N 1
ATOM 1064 C CA . ARG A 1 139 ? -8.512 -9.868 6.253 1.00 91.88 139 ARG A CA 1
ATOM 1065 C C . ARG A 1 139 ? -7.943 -10.614 5.049 1.00 91.88 139 ARG A C 1
ATOM 1067 O O . ARG A 1 139 ? -6.775 -10.426 4.712 1.00 91.88 139 ARG A O 1
ATOM 1074 N N . ALA A 1 140 ? -8.737 -11.474 4.411 1.00 90.88 140 ALA A N 1
ATOM 1075 C CA . ALA A 1 140 ? -8.284 -12.251 3.259 1.00 90.88 140 ALA A CA 1
ATOM 1076 C C . ALA A 1 140 ? -7.945 -11.332 2.074 1.00 90.88 140 ALA A C 1
ATOM 1078 O O . ALA A 1 140 ? -6.894 -11.487 1.446 1.00 90.88 140 ALA A O 1
ATOM 1079 N N . ARG A 1 141 ? -8.796 -10.332 1.827 1.00 90.06 141 ARG A N 1
ATOM 1080 C CA . ARG A 1 141 ? -8.641 -9.340 0.760 1.00 90.06 141 ARG A CA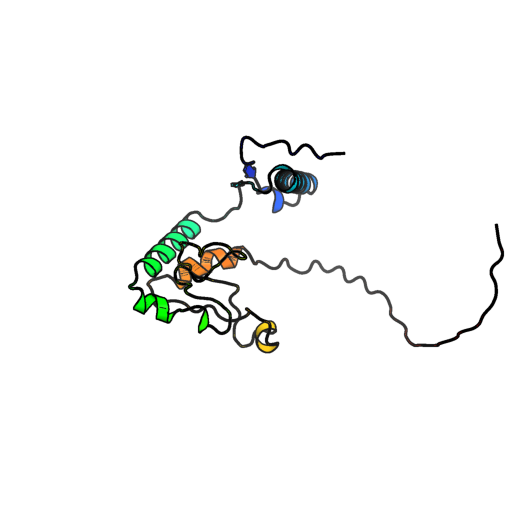 1
ATOM 1081 C C . ARG A 1 141 ? -7.494 -8.363 1.035 1.00 90.06 141 ARG A C 1
ATOM 1083 O O . ARG A 1 141 ? -6.659 -8.159 0.159 1.00 90.06 141 ARG A O 1
ATOM 1090 N N . GLY A 1 142 ? -7.392 -7.829 2.253 1.00 83.31 142 GLY A N 1
ATOM 1091 C CA . GLY A 1 142 ? -6.344 -6.883 2.656 1.00 83.31 142 GLY A CA 1
ATOM 1092 C C . GLY A 1 142 ? -4.950 -7.514 2.751 1.00 83.31 142 GLY A C 1
ATOM 1093 O O . GLY A 1 142 ? -3.968 -6.953 2.265 1.00 83.31 142 GLY A O 1
ATOM 1094 N N . ALA A 1 143 ? -4.836 -8.725 3.306 1.00 82.25 143 ALA A N 1
ATOM 1095 C CA . ALA A 1 143 ? -3.541 -9.391 3.464 1.00 82.25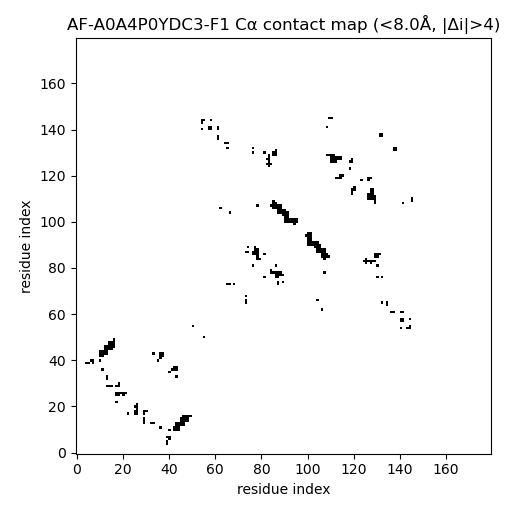 143 ALA A CA 1
ATOM 1096 C C . ALA A 1 143 ? -2.981 -9.978 2.153 1.00 82.25 143 ALA A C 1
ATOM 1098 O O . ALA A 1 143 ? -1.778 -10.248 2.067 1.00 82.25 143 ALA A O 1
ATOM 1099 N N . GLY A 1 144 ? -3.828 -10.205 1.142 1.00 76.69 144 GLY A N 1
ATOM 1100 C CA . GLY A 1 144 ? -3.439 -10.844 -0.118 1.00 76.69 144 GLY A CA 1
ATOM 1101 C C . GLY A 1 144 ? -2.347 -10.083 -0.877 1.00 76.69 144 GLY A C 1
ATOM 1102 O O . GLY A 1 144 ? -1.405 -10.698 -1.382 1.00 76.69 144 GLY A O 1
ATOM 1103 N N . LEU A 1 145 ? -2.423 -8.749 -0.895 1.00 73.12 145 LEU A N 1
ATOM 1104 C CA . LEU A 1 145 ? -1.445 -7.895 -1.574 1.00 73.12 145 LEU A CA 1
ATOM 1105 C C . LEU A 1 145 ? -0.090 -7.865 -0.840 1.00 73.12 145 LEU A C 1
ATOM 1107 O O . LEU A 1 145 ? 0.964 -8.000 -1.465 1.00 73.12 145 LEU A O 1
ATOM 1111 N N . LEU A 1 146 ? -0.108 -7.776 0.494 1.00 70.00 146 LEU A N 1
ATOM 1112 C CA . LEU A 1 146 ? 1.100 -7.661 1.323 1.00 70.00 146 LEU A CA 1
ATOM 1113 C C . LEU A 1 146 ? 1.994 -8.909 1.267 1.00 70.00 146 LEU A C 1
ATOM 1115 O O . LEU A 1 146 ? 3.221 -8.805 1.274 1.00 70.00 146 LEU A O 1
ATOM 1119 N N . ARG A 1 147 ? 1.398 -10.100 1.133 1.00 66.94 147 ARG A N 1
ATOM 1120 C CA . ARG A 1 147 ? 2.134 -11.376 1.061 1.00 66.94 147 ARG A CA 1
ATOM 1121 C C . ARG A 1 147 ? 3.011 -11.521 -0.189 1.00 66.94 147 ARG A C 1
ATOM 1123 O O . ARG A 1 147 ? 3.942 -12.323 -0.175 1.00 66.94 147 ARG A O 1
ATOM 1130 N N . ARG A 1 148 ? 2.734 -10.781 -1.271 1.00 57.22 148 ARG A N 1
ATOM 1131 C CA . ARG A 1 148 ? 3.533 -10.830 -2.513 1.00 57.22 148 ARG A CA 1
ATOM 1132 C C . ARG A 1 148 ? 4.688 -9.830 -2.545 1.00 57.22 148 ARG A C 1
ATOM 1134 O O . ARG A 1 148 ? 5.670 -10.109 -3.225 1.00 57.22 148 ARG A O 1
ATOM 1141 N N . GLY A 1 149 ? 4.603 -8.723 -1.805 1.00 49.50 149 GLY A N 1
ATOM 1142 C CA . GLY A 1 149 ? 5.682 -7.727 -1.723 1.00 49.50 149 GLY A CA 1
ATOM 1143 C C . GLY A 1 149 ? 6.897 -8.198 -0.915 1.00 49.50 149 GLY A C 1
ATOM 1144 O O . GLY A 1 149 ? 8.019 -7.782 -1.185 1.00 49.50 149 GLY A O 1
ATOM 1145 N N . PHE A 1 150 ? 6.693 -9.120 0.031 1.00 43.00 150 PHE A N 1
ATOM 1146 C CA . PHE A 1 150 ? 7.721 -9.612 0.950 1.00 43.00 150 PHE A CA 1
ATOM 1147 C C . PHE A 1 150 ? 7.978 -11.112 0.767 1.00 43.00 150 PHE A C 1
ATOM 1149 O O . PHE A 1 150 ? 7.675 -11.927 1.637 1.00 43.00 150 PHE A O 1
ATOM 1156 N N . ARG A 1 151 ? 8.572 -11.504 -0.365 1.00 36.41 151 ARG A N 1
ATOM 1157 C CA . ARG A 1 151 ? 9.319 -12.768 -0.411 1.00 36.41 151 ARG A CA 1
ATOM 1158 C C . ARG A 1 151 ? 10.790 -12.470 -0.120 1.00 36.41 151 ARG A C 1
ATOM 1160 O O . ARG A 1 151 ? 11.448 -11.890 -0.984 1.00 36.41 151 ARG A O 1
ATOM 1167 N N . PRO A 1 152 ? 11.337 -12.850 1.049 1.00 31.08 152 PRO A N 1
ATOM 1168 C CA . PRO A 1 152 ? 12.780 -12.817 1.231 1.00 31.08 152 PRO A CA 1
ATOM 1169 C C . PRO A 1 152 ? 13.417 -13.725 0.173 1.00 31.08 152 PRO A C 1
ATOM 1171 O O . PRO A 1 152 ? 13.038 -14.891 0.032 1.00 31.08 152 PRO A O 1
ATOM 1174 N N . ARG A 1 153 ? 14.367 -13.191 -0.606 1.00 33.88 153 ARG A N 1
ATOM 1175 C CA . ARG A 1 153 ? 15.224 -14.039 -1.442 1.00 33.88 153 ARG A CA 1
ATOM 1176 C C . ARG A 1 153 ? 15.967 -15.007 -0.513 1.00 33.88 153 ARG A C 1
ATOM 1178 O O . ARG A 1 153 ? 16.435 -14.564 0.540 1.00 33.88 153 ARG A O 1
ATOM 1185 N N . PRO A 1 154 ? 16.105 -16.297 -0.866 1.00 28.22 154 PRO A N 1
ATOM 1186 C CA . PRO A 1 154 ? 16.969 -17.187 -0.104 1.00 28.22 154 PRO A CA 1
ATOM 1187 C C . PRO A 1 154 ? 18.382 -16.586 -0.071 1.00 28.22 154 PRO A C 1
ATOM 1189 O O . PRO A 1 154 ? 18.815 -16.007 -1.074 1.00 28.22 154 PRO A O 1
ATOM 1192 N N . PRO A 1 155 ? 19.107 -16.681 1.057 1.00 31.56 155 PRO A N 1
ATOM 1193 C CA . PRO A 1 155 ? 20.460 -16.166 1.131 1.00 31.56 155 PRO A CA 1
ATOM 1194 C C . PRO A 1 155 ? 21.306 -16.915 0.103 1.00 31.56 155 PRO A C 1
ATOM 1196 O O . PRO A 1 155 ? 21.582 -18.104 0.250 1.00 31.56 155 PRO A O 1
ATOM 1199 N N . SER A 1 156 ? 21.729 -16.219 -0.950 1.00 37.66 156 SER A N 1
ATOM 1200 C CA . SER A 1 156 ? 22.812 -16.685 -1.803 1.00 37.66 156 SER A CA 1
ATOM 1201 C C . SER A 1 156 ? 24.051 -16.796 -0.920 1.00 37.66 156 SER A C 1
ATOM 1203 O O . SER A 1 156 ? 24.675 -15.794 -0.563 1.00 37.66 156 SER A O 1
ATOM 1205 N N . VAL A 1 157 ? 24.369 -18.016 -0.493 1.00 36.62 157 VAL A N 1
ATOM 1206 C CA . VAL A 1 157 ? 25.535 -18.308 0.335 1.00 36.62 157 VAL A CA 1
ATOM 1207 C C . VAL A 1 157 ? 26.792 -18.018 -0.485 1.00 36.62 157 VAL A C 1
ATOM 1209 O O . VAL A 1 157 ? 27.265 -18.847 -1.252 1.00 36.62 157 VAL A O 1
ATOM 1212 N N . ARG A 1 158 ? 27.387 -16.847 -0.271 1.00 33.69 158 ARG A N 1
ATOM 1213 C CA . ARG A 1 158 ? 28.841 -16.677 -0.329 1.00 33.69 158 ARG A CA 1
ATOM 1214 C C . ARG A 1 158 ? 29.301 -16.202 1.039 1.00 33.69 158 ARG A C 1
ATOM 1216 O O . ARG A 1 158 ? 29.434 -15.013 1.301 1.00 33.69 158 ARG A O 1
ATOM 1223 N N . ARG A 1 159 ? 29.537 -17.164 1.936 1.00 28.94 159 ARG A N 1
ATOM 1224 C CA . ARG A 1 159 ? 30.340 -16.932 3.140 1.00 28.94 159 ARG A CA 1
ATOM 1225 C C . ARG A 1 159 ? 31.778 -16.671 2.699 1.00 28.94 159 ARG A C 1
ATOM 1227 O O . ARG A 1 159 ? 32.547 -17.608 2.529 1.00 28.94 159 ARG A O 1
ATOM 1234 N N . PHE A 1 160 ? 32.143 -15.406 2.541 1.00 30.20 160 PHE A N 1
ATOM 1235 C CA . PHE A 1 160 ? 33.541 -15.000 2.606 1.00 30.20 160 PHE A CA 1
ATOM 1236 C C . PHE A 1 160 ? 33.822 -14.615 4.062 1.00 30.20 160 PHE A C 1
ATOM 1238 O O . PHE A 1 160 ? 33.277 -13.639 4.566 1.00 30.20 160 PHE A O 1
ATOM 1245 N N . ARG A 1 161 ? 34.588 -15.444 4.780 1.00 29.64 161 ARG A N 1
ATOM 1246 C CA . ARG A 1 161 ? 35.064 -15.132 6.136 1.00 29.64 161 ARG A CA 1
ATOM 1247 C C . ARG A 1 161 ? 36.373 -14.342 6.035 1.00 29.64 161 ARG A C 1
ATOM 1249 O O . ARG A 1 161 ? 37.351 -14.926 5.571 1.00 29.64 161 ARG A O 1
ATOM 1256 N N . PRO A 1 162 ? 36.476 -13.110 6.559 1.00 31.11 162 PRO A N 1
ATOM 1257 C CA . PRO A 1 162 ? 37.765 -12.563 6.955 1.00 31.11 162 PRO A CA 1
ATOM 1258 C C . PRO A 1 162 ? 38.160 -13.175 8.307 1.00 31.11 162 PRO A C 1
ATOM 1260 O O . PRO A 1 162 ? 37.375 -13.187 9.257 1.00 31.11 162 PRO A O 1
ATOM 1263 N N . ARG A 1 163 ? 39.376 -13.724 8.395 1.00 30.70 163 ARG A N 1
ATOM 1264 C CA . ARG A 1 163 ? 40.000 -14.136 9.661 1.00 30.70 163 ARG A CA 1
ATOM 1265 C C . ARG A 1 163 ? 40.192 -12.899 10.543 1.00 30.70 163 ARG A C 1
ATOM 1267 O O . ARG A 1 163 ? 40.981 -12.029 10.198 1.00 30.70 163 ARG A O 1
ATOM 1274 N N . ALA A 1 164 ? 39.537 -12.864 11.698 1.00 30.77 164 ALA A N 1
ATOM 1275 C CA . ALA A 1 164 ? 39.921 -11.986 12.796 1.00 30.77 164 ALA A CA 1
ATOM 1276 C C . ALA A 1 164 ? 41.083 -12.615 13.587 1.00 30.77 164 ALA A C 1
ATOM 1278 O O . ALA A 1 164 ? 41.059 -13.812 13.887 1.00 30.77 164 ALA A O 1
ATOM 1279 N N . ARG A 1 165 ? 42.069 -11.801 13.972 1.00 26.91 165 ARG A N 1
ATOM 1280 C CA . ARG A 1 165 ? 42.897 -12.016 15.169 1.00 26.91 165 ARG A CA 1
ATOM 1281 C C . ARG A 1 165 ? 43.078 -10.682 15.915 1.00 26.91 165 ARG A C 1
ATOM 1283 O O . ARG A 1 165 ? 42.944 -9.638 15.281 1.00 26.91 165 ARG A O 1
ATOM 1290 N N . PRO A 1 166 ? 43.285 -10.715 17.244 1.00 32.62 166 PRO A N 1
ATOM 1291 C CA . PRO A 1 166 ? 42.747 -9.703 18.150 1.00 32.62 166 PRO A CA 1
ATOM 1292 C C . PRO A 1 166 ? 43.803 -8.789 18.799 1.00 32.62 166 PRO A C 1
ATOM 1294 O O . PRO A 1 166 ? 44.991 -9.085 18.780 1.00 32.62 166 PRO A O 1
ATOM 1297 N N . ALA A 1 167 ? 43.273 -7.767 19.483 1.00 30.58 167 ALA A N 1
ATOM 1298 C CA . ALA A 1 167 ? 43.807 -7.067 20.659 1.00 30.58 167 ALA A CA 1
ATOM 1299 C C . ALA A 1 167 ? 44.980 -6.073 20.493 1.00 30.58 167 ALA A C 1
ATOM 1301 O O . ALA A 1 167 ? 46.141 -6.439 20.365 1.00 30.58 167 ALA A O 1
ATOM 1302 N N . GLY A 1 168 ? 44.622 -4.791 20.639 1.00 25.38 168 GLY A N 1
ATOM 1303 C CA . GLY A 1 168 ? 45.216 -3.824 21.571 1.00 25.38 168 GLY A CA 1
ATOM 1304 C C . GLY A 1 168 ? 46.738 -3.740 21.714 1.00 25.38 168 GLY A C 1
ATOM 1305 O O . GLY A 1 168 ? 47.349 -4.545 22.413 1.00 25.38 168 GLY A O 1
ATOM 1306 N N . ARG A 1 169 ? 47.307 -2.620 21.251 1.00 29.09 169 ARG A N 1
ATOM 1307 C CA . ARG A 1 169 ? 48.279 -1.860 22.049 1.00 29.09 169 ARG A CA 1
ATOM 1308 C C . ARG A 1 169 ? 48.363 -0.408 21.575 1.00 29.09 169 ARG A C 1
ATOM 1310 O O . ARG A 1 169 ? 48.625 -0.135 20.411 1.00 29.09 169 ARG A O 1
ATOM 1317 N N . VAL A 1 170 ? 48.104 0.492 22.515 1.00 28.94 170 VAL A N 1
ATOM 1318 C CA . VAL A 1 170 ? 48.434 1.920 22.489 1.00 28.94 170 VAL A CA 1
ATOM 1319 C C . VAL A 1 170 ? 49.949 2.071 22.359 1.00 28.94 170 VAL A C 1
ATOM 1321 O O . VAL A 1 170 ? 50.661 1.414 23.111 1.00 28.94 170 VAL A O 1
ATOM 1324 N N . PHE A 1 171 ? 50.424 2.950 21.473 1.00 25.98 171 PHE A N 1
ATOM 1325 C CA . PHE A 1 171 ? 51.695 3.662 21.646 1.00 25.98 171 PHE A CA 1
ATOM 1326 C C . PHE A 1 171 ? 51.647 5.003 20.897 1.00 25.98 171 PHE A C 1
ATOM 1328 O O . PHE A 1 171 ? 51.556 5.050 19.673 1.00 25.98 171 PHE A O 1
ATOM 1335 N N . GLN A 1 172 ? 51.668 6.089 21.672 1.00 26.88 172 GLN A N 1
ATOM 1336 C CA . GLN A 1 172 ? 52.101 7.421 21.256 1.00 26.88 172 GLN A CA 1
ATOM 1337 C C . GLN A 1 172 ? 53.629 7.468 21.299 1.00 26.88 172 GLN A C 1
ATOM 1339 O O . GLN A 1 172 ? 54.191 7.077 22.314 1.00 26.88 172 GLN A O 1
ATOM 1344 N N . THR A 1 173 ? 54.242 8.003 20.244 1.00 30.36 173 THR A N 1
ATOM 1345 C CA . THR A 1 173 ? 55.467 8.838 20.177 1.00 30.36 173 THR A CA 1
ATOM 1346 C C . THR A 1 173 ? 55.650 9.093 18.675 1.00 30.36 173 THR A C 1
ATOM 1348 O O . THR A 1 173 ? 55.682 8.130 17.921 1.00 30.36 173 THR A O 1
ATOM 1351 N N . GLY A 1 174 ? 55.564 10.306 18.135 1.00 26.48 174 GLY A N 1
ATOM 1352 C CA . GLY A 1 174 ? 56.456 11.436 18.382 1.00 26.48 174 GLY A CA 1
ATOM 1353 C C . GLY A 1 174 ? 57.394 11.563 17.172 1.00 26.48 174 GLY A C 1
ATOM 1354 O O . GLY A 1 174 ? 58.029 10.576 16.818 1.00 26.48 174 GLY A O 1
ATOM 1355 N N . GLY A 1 175 ? 57.468 12.746 16.556 1.00 28.12 175 GLY A N 1
ATOM 1356 C CA . GLY A 1 175 ? 58.571 13.110 15.656 1.00 28.12 175 GLY A CA 1
ATOM 1357 C C . GLY A 1 175 ? 58.201 13.406 14.201 1.00 28.12 175 GLY A C 1
ATOM 1358 O O . GLY A 1 175 ? 58.110 12.501 13.382 1.00 28.12 175 GLY A O 1
ATOM 1359 N N . ASP A 1 176 ? 58.080 14.705 13.934 1.00 31.44 176 ASP A N 1
ATOM 1360 C CA . ASP A 1 176 ? 58.685 15.433 12.811 1.00 31.44 176 ASP A CA 1
ATOM 1361 C C . ASP A 1 176 ? 58.132 15.314 11.377 1.00 31.44 176 ASP A C 1
ATOM 1363 O O . ASP A 1 176 ? 58.346 14.361 10.630 1.00 31.44 176 ASP A O 1
ATOM 1367 N N . LEU A 1 177 ? 57.513 16.432 10.971 1.00 36.97 177 LEU A N 1
ATOM 1368 C CA . LEU A 1 177 ? 57.544 16.982 9.611 1.00 36.97 177 LEU A CA 1
ATOM 1369 C C . LEU A 1 177 ? 58.999 17.180 9.139 1.00 36.97 177 LEU A C 1
ATOM 1371 O O . LEU A 1 177 ? 59.870 17.504 9.948 1.00 36.97 177 LEU A O 1
ATOM 1375 N N . PRO A 1 178 ? 59.240 17.162 7.818 1.00 39.59 178 PRO A N 1
ATOM 1376 C CA . PRO A 1 178 ? 59.625 18.437 7.217 1.00 39.59 178 PRO A CA 1
ATOM 1377 C C . PRO A 1 178 ? 58.985 18.734 5.854 1.00 39.59 178 PRO A C 1
ATOM 1379 O O . PRO A 1 178 ? 58.376 17.894 5.197 1.00 39.59 178 PRO A O 1
ATOM 1382 N N . ALA A 1 179 ? 59.149 20.010 5.515 1.00 37.38 179 ALA A N 1
ATOM 1383 C CA . ALA A 1 179 ? 58.628 20.780 4.401 1.00 37.38 179 ALA A CA 1
ATOM 1384 C C . ALA A 1 179 ? 59.013 20.290 2.995 1.00 37.38 179 ALA A C 1
ATOM 1386 O O . ALA A 1 179 ? 60.092 19.737 2.778 1.00 37.38 179 ALA A O 1
ATOM 1387 N N . GLY A 1 180 ? 58.138 20.637 2.050 1.00 41.12 180 GLY A N 1
ATOM 1388 C CA . GLY A 1 180 ? 58.324 20.637 0.602 1.00 41.12 180 GLY A CA 1
ATOM 1389 C C . GLY A 1 180 ? 57.119 21.291 -0.050 1.00 41.12 180 GLY A C 1
ATOM 1390 O O . GLY A 1 180 ? 56.036 20.677 0.042 1.00 41.12 180 GLY A O 1
#

Organism: Klebsiella pneumoniae (NCBI:txid573)

Mean predicted aligned error: 12.09 Å